Protein AF-A0A2V6KP92-F1 (afdb_monomer)

Radius of gyration: 31.45 Å; Cα contacts (8 Å, |Δi|>4): 509; chains: 1; bounding box: 64×49×97 Å

Mean predicted aligned error: 10.18 Å

Nearest PDB structures (foldseek):
  1xkw-assembly1_A  TM=5.638E-01  e=6.678E-02  Pseudomonas aeruginosa
  5nec-assembly1_A  TM=3.859E-01  e=4.629E+00  Pseudomonas aeruginosa 39016
  8the-assembly1_A  TM=3.688E-01  e=5.183E+00  Pseudomonas aeruginosa

Solvent-accessible surface area (backbone atoms only — not comparable to full-atom values): 12016 Å² total; per-residue (Å²): 134,83,86,76,86,81,80,66,94,65,86,77,72,65,82,39,61,77,56,79,67,48,75,48,78,47,78,50,79,47,78,48,79,52,71,52,70,50,62,41,35,84,81,35,81,89,31,56,62,26,35,40,38,39,37,42,36,40,38,38,39,38,39,38,38,39,38,35,66,27,32,33,47,66,34,39,53,56,22,58,70,40,84,51,83,69,45,23,43,53,72,79,28,17,89,74,54,64,51,38,72,59,16,44,62,50,20,44,41,69,44,57,29,38,35,39,38,38,38,44,34,40,39,40,39,42,34,30,56,78,50,79,47,96,34,38,57,28,30,41,37,40,34,39,38,39,40,45,42,35,38,40,37,46,45,25,71,49,27,48,68,63,34,52,51,82,62,86,58,44,64,25,36,39,42,37,36,42,39,35,41,39,39,43,34,42,39,46,43,73,35,20,87,90,44,95,52,94,92,53,65,63,48,75,49,76,51,76,47,80,42,81,75,47,72,51,81,49,80,45,74,59,84,128

Sequence (224 aa):
GAPVPLTTGIRFRGINDTGTRSEKFTYWDQLFDVGLRGEMGEFGDYFKTWNWEMGFRYSRNEGQDLSVGEVSQPGLRDALFDTDPHTAFNPFGGFFRQNTAAARQRVYVTLHNSGEYELPIYYATINGDLFSLPAGPVSFAIGGEYDAPRFTRDRDALNNTFNTIGSVDGQSFRVNRDIWGIYEEVRVPFTSPTWNFPGFYSFERRNRRYQFAGSRLIPSISAQ

Structure (mmCIF, N/CA/C/O backbone):
data_AF-A0A2V6KP92-F1
#
_entry.id   AF-A0A2V6KP92-F1
#
loop_
_atom_site.group_PDB
_atom_site.id
_atom_site.type_symbol
_atom_site.label_atom_id
_atom_site.label_alt_id
_atom_site.label_comp_id
_atom_site.label_asym_id
_atom_site.label_entity_id
_atom_site.label_seq_id
_atom_site.pdbx_PDB_ins_code
_atom_site.Cartn_x
_atom_site.Cartn_y
_atom_site.Cartn_z
_atom_site.occupancy
_atom_site.B_iso_or_equiv
_atom_site.auth_seq_id
_atom_site.auth_comp_id
_atom_site.auth_asym_id
_atom_site.auth_atom_id
_atom_site.pdbx_PDB_model_num
ATOM 1 N N . GLY A 1 1 ? 36.379 -35.565 -24.710 1.00 47.91 1 GLY A N 1
ATOM 2 C CA . GLY A 1 1 ? 36.171 -35.153 -23.310 1.00 47.91 1 GLY A CA 1
ATOM 3 C C . GLY A 1 1 ? 34.717 -34.788 -23.134 1.00 47.91 1 GLY A C 1
ATOM 4 O O . GLY A 1 1 ? 34.171 -34.160 -24.031 1.00 47.91 1 GLY A O 1
ATOM 5 N N . ALA A 1 2 ? 34.081 -35.227 -22.050 1.00 47.12 2 ALA A N 1
ATOM 6 C CA . ALA A 1 2 ? 32.710 -34.831 -21.744 1.00 47.12 2 ALA A CA 1
ATOM 7 C C . ALA A 1 2 ? 32.702 -33.373 -21.235 1.00 47.12 2 ALA A C 1
ATOM 9 O O . ALA A 1 2 ? 33.539 -33.048 -20.389 1.00 47.12 2 ALA A O 1
ATOM 10 N N . PRO A 1 3 ? 31.822 -32.488 -21.739 1.00 52.19 3 PRO A N 1
ATOM 11 C CA . PRO A 1 3 ? 31.708 -31.130 -21.224 1.00 52.19 3 PRO A CA 1
ATOM 12 C C . PRO A 1 3 ? 31.236 -31.170 -19.768 1.00 52.19 3 PRO A C 1
ATOM 14 O O . PRO A 1 3 ? 30.210 -31.774 -19.460 1.00 52.19 3 PRO A O 1
ATOM 17 N N . VAL A 1 4 ? 31.985 -30.528 -18.873 1.00 56.97 4 VAL A N 1
ATOM 18 C CA . VAL A 1 4 ? 31.565 -30.327 -17.483 1.00 56.97 4 VAL A CA 1
ATOM 19 C C . VAL A 1 4 ? 30.578 -29.154 -17.460 1.00 56.97 4 VAL A C 1
ATOM 21 O O . VAL A 1 4 ? 30.925 -28.084 -17.967 1.00 56.97 4 VAL A O 1
ATOM 24 N N . PRO A 1 5 ? 29.366 -29.301 -16.896 1.00 57.81 5 PRO A N 1
ATOM 25 C CA . PRO A 1 5 ? 28.425 -28.193 -16.783 1.00 57.81 5 PRO A CA 1
ATOM 26 C C . PRO A 1 5 ? 28.989 -27.111 -15.852 1.00 57.81 5 PRO A C 1
ATOM 28 O O . PRO A 1 5 ? 29.058 -27.294 -14.637 1.00 57.81 5 PRO A O 1
ATOM 31 N N . LEU A 1 6 ? 29.389 -25.966 -16.409 1.00 54.75 6 LEU A N 1
ATOM 32 C CA . LEU A 1 6 ? 29.694 -24.770 -15.627 1.00 54.75 6 LEU A CA 1
ATOM 33 C C . LEU A 1 6 ? 28.375 -24.071 -15.291 1.00 54.75 6 LEU A C 1
ATOM 35 O O . LEU A 1 6 ? 27.845 -23.298 -16.083 1.00 54.75 6 LEU A O 1
ATOM 39 N N . THR A 1 7 ? 27.845 -24.334 -14.099 1.00 53.78 7 THR A N 1
ATOM 40 C CA . THR A 1 7 ? 26.813 -23.467 -13.520 1.00 53.78 7 THR A CA 1
ATOM 41 C C . THR A 1 7 ? 27.537 -22.347 -12.789 1.00 53.78 7 THR A C 1
ATOM 43 O O . THR A 1 7 ? 27.828 -22.447 -11.599 1.00 53.78 7 THR A O 1
ATOM 46 N N . THR A 1 8 ? 27.913 -21.290 -13.508 1.00 51.16 8 THR A N 1
ATOM 47 C CA . THR A 1 8 ? 28.359 -20.074 -12.834 1.00 51.16 8 THR A CA 1
ATOM 48 C C . THR A 1 8 ? 27.112 -19.448 -12.216 1.00 51.16 8 THR A C 1
ATOM 50 O O . THR A 1 8 ? 26.173 -19.089 -12.916 1.00 51.16 8 THR A O 1
ATOM 53 N N . GLY A 1 9 ? 27.067 -19.284 -10.893 1.00 53.19 9 GLY A N 1
ATOM 54 C CA . GLY A 1 9 ? 26.020 -18.496 -10.217 1.00 53.19 9 GLY A CA 1
ATOM 55 C C . GLY A 1 9 ? 26.044 -17.000 -10.587 1.00 53.19 9 GLY A C 1
ATOM 56 O O . GLY A 1 9 ? 25.481 -16.170 -9.879 1.00 53.19 9 GLY A O 1
ATOM 57 N N . ILE A 1 10 ? 26.734 -16.646 -11.673 1.00 51.25 10 ILE A N 1
ATOM 58 C CA . ILE A 1 10 ? 26.896 -15.304 -12.198 1.00 51.25 10 ILE A CA 1
ATOM 59 C C . ILE A 1 10 ? 25.687 -15.044 -13.088 1.00 51.25 10 ILE A C 1
ATOM 61 O O . ILE A 1 10 ? 25.573 -15.579 -14.189 1.00 51.25 10 ILE A O 1
ATOM 65 N N . ARG A 1 11 ? 24.780 -14.188 -12.616 1.00 52.38 11 ARG A N 1
ATOM 66 C CA . ARG A 1 11 ? 23.730 -13.625 -13.465 1.00 52.38 11 ARG A CA 1
ATOM 67 C C . ARG A 1 11 ? 24.399 -12.723 -14.502 1.00 52.38 11 ARG A C 1
ATOM 69 O O . ARG A 1 11 ? 24.702 -11.565 -14.225 1.00 52.38 11 ARG A O 1
ATOM 76 N N . PHE A 1 12 ? 24.689 -13.273 -15.676 1.00 57.06 12 PHE A N 1
ATOM 77 C CA . PHE A 1 12 ? 25.245 -12.508 -16.781 1.00 57.06 12 PHE A CA 1
ATOM 78 C C . PHE A 1 12 ? 24.141 -11.674 -17.431 1.00 57.06 12 PHE A C 1
ATOM 80 O O . PHE A 1 12 ? 23.126 -12.201 -17.886 1.00 57.06 12 PHE A O 1
ATOM 87 N N . ARG A 1 13 ? 24.345 -10.359 -17.487 1.00 70.31 13 ARG A N 1
ATOM 88 C CA . ARG A 1 13 ? 23.487 -9.451 -18.245 1.00 70.31 13 ARG A CA 1
ATOM 89 C C . ARG A 1 13 ? 24.117 -9.229 -19.614 1.00 70.31 13 ARG A C 1
ATOM 91 O O . ARG A 1 13 ? 25.046 -8.438 -19.734 1.00 70.31 13 ARG A O 1
ATOM 98 N N . GLY A 1 14 ? 23.590 -9.910 -20.630 1.00 66.81 14 GLY A N 1
ATOM 99 C CA . GLY A 1 14 ? 24.105 -9.812 -22.000 1.00 66.81 14 GLY A CA 1
ATOM 100 C C . GLY A 1 14 ? 23.881 -8.453 -22.667 1.00 66.81 14 GLY A C 1
ATOM 101 O O . GLY A 1 14 ? 24.697 -8.041 -23.478 1.00 66.81 14 GLY A O 1
ATOM 102 N N . ILE A 1 15 ? 22.820 -7.730 -22.291 1.00 76.31 15 ILE A N 1
ATOM 103 C CA . ILE A 1 15 ? 22.432 -6.452 -22.910 1.00 76.31 15 ILE A CA 1
ATOM 104 C C . ILE A 1 15 ? 22.655 -5.317 -21.902 1.00 76.31 15 ILE A C 1
ATOM 106 O O . ILE A 1 15 ? 21.840 -5.114 -20.995 1.00 76.31 15 ILE A O 1
ATOM 110 N N . ASN A 1 16 ? 23.772 -4.587 -22.011 1.00 78.19 16 ASN A N 1
ATOM 111 C CA . ASN A 1 16 ? 24.232 -3.656 -20.969 1.00 78.19 16 ASN A CA 1
ATOM 112 C C . ASN A 1 16 ? 24.777 -2.288 -21.426 1.00 78.19 16 ASN A C 1
ATOM 114 O O . ASN A 1 16 ? 25.415 -1.596 -20.629 1.00 78.19 16 ASN A O 1
ATOM 118 N N . ASP A 1 17 ? 24.466 -1.852 -22.645 1.00 82.75 17 ASP A N 1
ATOM 119 C CA . ASP A 1 17 ? 24.935 -0.586 -23.222 1.00 82.75 17 ASP A CA 1
ATOM 120 C C . ASP A 1 17 ? 24.590 0.665 -22.398 1.00 82.75 17 ASP A C 1
ATOM 122 O O . ASP A 1 17 ? 25.307 1.663 -22.453 1.00 82.75 17 ASP A O 1
ATOM 126 N N . THR A 1 18 ? 23.499 0.625 -21.630 1.00 79.06 18 THR A N 1
ATOM 127 C CA . THR A 1 18 ? 23.005 1.743 -20.807 1.00 79.06 18 THR A CA 1
ATOM 128 C C . THR A 1 18 ? 23.595 1.798 -19.394 1.00 79.06 18 THR A C 1
ATOM 130 O O . THR A 1 18 ? 23.212 2.659 -18.608 1.00 79.06 18 THR A O 1
ATOM 133 N N . GLY A 1 19 ? 24.549 0.926 -19.050 1.00 80.19 19 GLY A N 1
ATOM 134 C CA . GLY A 1 19 ? 25.083 0.849 -17.683 1.00 80.19 19 GLY A CA 1
ATOM 135 C C . GLY A 1 19 ? 24.116 0.144 -16.730 1.00 80.19 19 GLY A C 1
ATOM 136 O O . GLY A 1 19 ? 23.264 -0.614 -17.176 1.00 80.19 19 GLY A O 1
ATOM 137 N N . THR A 1 20 ? 24.258 0.299 -15.414 1.00 82.69 20 THR A N 1
ATOM 138 C CA . THR A 1 20 ? 23.405 -0.386 -14.420 1.00 82.69 20 THR A CA 1
ATOM 139 C C . THR A 1 20 ? 21.933 -0.003 -14.568 1.00 82.69 20 THR A C 1
ATOM 141 O O . THR A 1 20 ? 21.627 1.160 -14.803 1.00 82.69 20 THR A O 1
ATOM 144 N N . ARG A 1 21 ? 21.025 -0.972 -14.396 1.00 86.38 21 ARG A N 1
ATOM 145 C CA . ARG A 1 21 ? 19.602 -0.663 -14.220 1.00 86.38 21 ARG A CA 1
ATOM 146 C C . ARG A 1 21 ? 19.394 0.009 -12.877 1.00 86.38 21 ARG A C 1
ATOM 148 O O . ARG A 1 21 ? 20.115 -0.292 -11.923 1.00 86.38 21 ARG A O 1
ATOM 155 N N . SER A 1 22 ? 18.418 0.894 -12.821 1.00 89.12 22 SER A N 1
ATOM 156 C CA . SER A 1 22 ? 18.041 1.587 -11.598 1.00 89.12 22 SER A CA 1
ATOM 157 C C . SER A 1 22 ? 16.536 1.734 -11.547 1.00 89.12 22 SER A C 1
ATOM 159 O O . SER A 1 22 ? 15.923 2.083 -12.554 1.00 89.12 22 SER A O 1
ATOM 161 N N . GLU A 1 23 ? 15.971 1.546 -10.366 1.00 91.19 23 GLU A N 1
ATOM 162 C CA . GLU A 1 23 ? 14.579 1.870 -10.088 1.00 91.19 23 GLU A CA 1
ATOM 163 C C . GLU A 1 23 ? 14.538 3.163 -9.279 1.00 91.19 23 GLU A C 1
ATOM 165 O O . GLU A 1 23 ? 15.319 3.351 -8.338 1.00 91.19 23 GLU A O 1
ATOM 170 N N . LYS A 1 24 ? 13.652 4.080 -9.666 1.00 93.44 24 LYS A N 1
ATOM 171 C CA . LYS A 1 24 ? 13.380 5.293 -8.899 1.00 93.44 24 LYS A CA 1
ATOM 172 C C . LYS A 1 24 ? 11.964 5.221 -8.358 1.00 93.44 24 LYS A C 1
ATOM 174 O O . LYS A 1 24 ? 11.008 5.347 -9.117 1.00 93.44 24 LYS A O 1
ATOM 179 N N . PHE A 1 25 ? 11.868 5.127 -7.038 1.00 93.62 25 PHE A N 1
ATOM 180 C CA . PHE A 1 25 ? 10.607 5.204 -6.317 1.00 93.62 25 PHE A CA 1
ATOM 181 C C . PHE A 1 25 ? 10.357 6.631 -5.830 1.00 93.62 25 PHE A C 1
ATOM 183 O O . PHE A 1 25 ? 11.235 7.252 -5.230 1.00 93.62 25 PHE A O 1
ATOM 190 N N . THR A 1 26 ? 9.163 7.152 -6.093 1.00 96.31 26 THR A N 1
ATOM 191 C CA . THR A 1 26 ? 8.669 8.415 -5.528 1.00 96.31 26 THR A CA 1
ATOM 192 C C . THR A 1 26 ? 7.363 8.128 -4.812 1.00 96.31 26 THR A C 1
ATOM 194 O O . THR A 1 26 ? 6.492 7.496 -5.401 1.00 96.31 26 THR A O 1
ATOM 197 N N . TYR A 1 27 ? 7.246 8.573 -3.562 1.00 95.12 27 TYR A N 1
ATOM 198 C CA . TYR A 1 27 ? 6.061 8.355 -2.741 1.00 95.12 27 TYR A CA 1
ATOM 199 C C . TYR A 1 27 ? 5.441 9.678 -2.306 1.00 95.12 27 TYR A C 1
ATOM 201 O O . TYR A 1 27 ? 6.160 10.636 -2.006 1.00 95.12 27 TYR A O 1
ATOM 209 N N . TRP A 1 28 ? 4.113 9.701 -2.245 1.00 97.56 28 TRP A N 1
ATOM 210 C CA . TRP A 1 28 ? 3.329 10.775 -1.650 1.00 97.56 28 TRP A CA 1
ATOM 211 C C . TRP A 1 28 ? 2.415 10.189 -0.586 1.00 97.56 28 TRP A C 1
ATOM 213 O O . TRP A 1 28 ? 1.596 9.316 -0.870 1.00 97.56 28 TRP A O 1
ATOM 223 N N . ASP A 1 29 ? 2.558 10.696 0.634 1.00 96.31 29 ASP A N 1
ATOM 224 C CA . ASP A 1 29 ? 1.833 10.213 1.800 1.00 96.31 29 ASP A CA 1
ATOM 225 C C . ASP A 1 29 ? 0.867 11.275 2.312 1.00 96.31 29 ASP A C 1
ATOM 227 O O . ASP A 1 29 ? 1.220 12.446 2.482 1.00 96.31 29 ASP A O 1
ATOM 231 N N . GLN A 1 30 ? -0.361 10.850 2.588 1.00 95.94 30 GLN A N 1
ATOM 232 C CA . GLN A 1 30 ? -1.398 11.661 3.204 1.00 95.94 30 GLN A CA 1
ATOM 233 C C . GLN A 1 30 ? -1.962 10.912 4.407 1.00 95.94 30 GLN A C 1
ATOM 235 O O . GLN A 1 30 ? -2.257 9.717 4.343 1.00 95.94 30 GLN A O 1
ATOM 240 N N . LEU A 1 31 ? -2.125 11.634 5.512 1.00 96.00 31 LEU A N 1
ATOM 241 C CA . LEU A 1 31 ? -2.745 11.126 6.724 1.00 96.00 31 LEU A CA 1
ATOM 242 C C . LEU A 1 31 ? -3.731 12.165 7.246 1.00 96.00 31 LEU A C 1
ATOM 244 O O . LEU A 1 31 ? -3.383 13.330 7.430 1.00 96.00 31 LEU A O 1
ATOM 248 N N . PHE A 1 32 ? -4.948 11.714 7.507 1.00 96.00 32 PHE A N 1
ATOM 249 C CA . PHE A 1 32 ? -6.000 12.477 8.151 1.00 96.00 32 PHE A CA 1
ATOM 250 C C . PHE A 1 32 ? -6.549 11.667 9.323 1.00 96.00 32 PHE A C 1
ATOM 252 O O . PHE A 1 32 ? -6.792 10.468 9.194 1.00 96.00 32 PHE A O 1
ATOM 259 N N . ASP A 1 33 ? -6.726 12.319 10.466 1.00 96.56 33 ASP A N 1
ATOM 260 C CA . ASP A 1 33 ? -7.229 11.693 11.683 1.00 96.56 33 ASP A CA 1
ATOM 261 C C . ASP A 1 33 ? -8.139 12.678 12.413 1.00 96.56 33 ASP A C 1
ATOM 263 O O . ASP A 1 33 ? -7.762 13.829 12.658 1.00 96.56 33 ASP A O 1
ATOM 267 N N . VAL A 1 34 ? -9.353 12.233 12.714 1.00 97.94 34 VAL A N 1
ATOM 268 C CA . VAL A 1 34 ? -10.337 13.001 13.463 1.00 97.94 34 VAL A CA 1
ATOM 269 C C . VAL A 1 34 ? -11.111 12.068 14.379 1.00 97.94 34 VAL A C 1
ATOM 271 O O . VAL A 1 34 ? -11.513 10.972 13.993 1.00 97.94 34 VAL A O 1
ATOM 274 N N . GLY A 1 35 ? -11.373 12.530 15.594 1.00 97.38 35 GLY A N 1
ATOM 275 C CA . GLY A 1 35 ? -12.126 11.766 16.572 1.00 97.38 35 GLY A CA 1
ATOM 276 C C . GLY A 1 35 ? -12.888 12.655 17.532 1.00 97.38 35 GLY A C 1
ATOM 277 O O . GLY A 1 35 ? -12.585 13.837 17.706 1.00 97.38 35 GLY A O 1
ATOM 278 N N . LEU A 1 3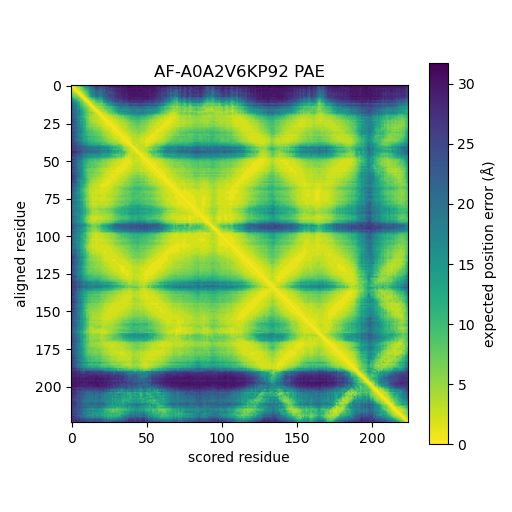6 ? -13.895 12.052 18.147 1.00 97.50 36 LEU A N 1
ATOM 279 C CA . LEU A 1 36 ? -14.675 12.623 19.227 1.00 97.50 36 LEU A CA 1
ATOM 280 C C . LEU A 1 36 ? -14.568 11.699 20.430 1.00 97.50 36 LEU A C 1
ATOM 282 O O . LEU A 1 36 ? -14.535 10.476 20.296 1.00 97.50 36 LEU A O 1
ATOM 286 N N . ARG A 1 37 ? -14.549 12.301 21.611 1.00 95.44 37 ARG A N 1
ATOM 287 C CA . ARG A 1 37 ? -14.623 11.580 22.874 1.00 95.44 37 ARG A CA 1
ATOM 288 C C . ARG A 1 37 ? -15.491 12.349 23.848 1.00 95.44 37 ARG A C 1
ATOM 290 O O . ARG A 1 37 ? -15.563 13.576 23.765 1.00 95.44 37 ARG A O 1
ATOM 297 N N . GLY A 1 38 ? -16.081 11.639 24.793 1.00 94.06 38 GLY A N 1
ATOM 298 C CA . GLY A 1 38 ? -16.884 12.258 25.830 1.00 94.06 38 GLY A CA 1
ATOM 299 C C . GLY A 1 38 ? -17.174 11.324 26.988 1.00 94.06 38 GLY A C 1
ATOM 300 O O . GLY A 1 38 ? -16.910 10.121 26.940 1.00 94.06 38 GLY A O 1
ATOM 301 N N . GLU A 1 39 ? -17.749 11.914 28.025 1.00 94.88 39 GLU A N 1
ATOM 302 C CA . GLU A 1 39 ? -18.273 11.206 29.183 1.00 94.88 39 GLU A CA 1
ATOM 303 C C . GLU A 1 39 ? -19.781 11.028 28.993 1.00 94.88 39 GLU A C 1
ATOM 305 O O . GLU A 1 39 ? -20.488 11.947 28.583 1.00 94.88 39 GLU A O 1
ATOM 310 N N . MET A 1 40 ? -20.305 9.844 29.292 1.00 91.31 40 MET A N 1
ATOM 311 C CA . MET A 1 40 ? -21.740 9.574 29.196 1.00 91.31 40 MET A CA 1
ATOM 312 C C . MET A 1 40 ? -22.530 10.112 30.395 1.00 91.31 40 MET A C 1
ATOM 314 O O . MET A 1 40 ? -23.756 10.001 30.409 1.00 91.31 40 MET A O 1
ATOM 318 N N . GLY A 1 41 ? -21.862 10.725 31.380 1.00 85.69 41 GLY A N 1
ATOM 319 C CA . GLY A 1 41 ? -22.513 11.364 32.526 1.00 85.69 41 GLY A CA 1
ATOM 320 C C . GLY A 1 41 ? -23.534 12.436 32.127 1.00 85.69 41 GLY A C 1
ATOM 321 O O . GLY A 1 41 ? -24.498 12.656 32.855 1.00 85.69 41 GLY A O 1
ATOM 322 N N . GLU A 1 42 ? -23.385 13.031 30.940 1.00 79.06 42 GLU A N 1
ATOM 323 C CA . GLU A 1 42 ? -24.346 13.970 30.344 1.00 79.06 42 GLU A CA 1
ATOM 324 C C . GLU A 1 42 ? -25.712 13.327 30.034 1.00 79.06 42 GLU A C 1
ATOM 326 O O . GLU A 1 42 ? -26.732 14.015 30.007 1.00 79.06 42 GLU A O 1
ATOM 331 N N . PHE A 1 43 ? -25.756 12.004 29.838 1.00 83.25 43 PHE A N 1
ATOM 332 C CA . PHE A 1 43 ? -26.975 11.245 29.530 1.00 83.25 43 PHE A CA 1
ATOM 333 C C . PHE A 1 43 ? -27.642 10.636 30.772 1.00 83.25 43 PHE A C 1
ATOM 335 O O . PHE A 1 43 ? -28.727 10.059 30.670 1.00 83.25 43 PHE A O 1
ATOM 342 N N . GLY A 1 44 ? -27.022 10.763 31.950 1.00 84.31 44 GLY A N 1
ATOM 343 C CA . GLY A 1 44 ? -27.611 10.358 33.221 1.00 84.31 44 GLY A CA 1
ATOM 344 C C . GLY A 1 44 ? -26.589 9.929 34.269 1.00 84.31 44 GLY A C 1
ATOM 345 O O . GLY A 1 44 ? -25.508 9.426 33.967 1.00 84.31 44 GLY A O 1
ATOM 346 N N . ASP A 1 45 ? -26.989 10.052 35.535 1.00 84.12 45 ASP A N 1
ATOM 347 C CA . ASP A 1 45 ? -26.140 9.767 36.696 1.00 84.12 45 ASP A CA 1
ATOM 348 C C . ASP A 1 45 ? -25.582 8.335 36.732 1.00 84.12 45 ASP A C 1
ATOM 350 O O . ASP A 1 45 ? -24.492 8.112 37.258 1.00 84.12 45 ASP A O 1
ATOM 354 N N . TYR A 1 46 ? -26.301 7.377 36.140 1.00 79.88 46 TYR A N 1
ATOM 355 C CA . TYR A 1 46 ? -25.879 5.977 36.036 1.00 79.88 46 TYR A CA 1
ATOM 356 C C . TYR A 1 46 ? -24.642 5.770 35.151 1.00 79.88 46 TYR A C 1
ATOM 358 O O . TYR A 1 46 ? -23.930 4.789 35.339 1.00 79.88 46 TYR A O 1
ATOM 366 N N . PHE A 1 47 ? -24.364 6.685 34.219 1.00 86.94 47 PHE A N 1
ATOM 367 C CA . PHE A 1 47 ? -23.273 6.567 33.249 1.00 86.94 47 PHE A CA 1
ATOM 368 C C . PHE A 1 47 ? -22.110 7.526 33.538 1.00 86.94 47 PHE A C 1
ATOM 370 O O . PHE A 1 47 ? -21.256 7.740 32.682 1.00 86.94 47 PHE A O 1
ATOM 377 N N . LYS A 1 48 ? -22.042 8.098 34.749 1.00 88.12 48 LYS A N 1
ATOM 378 C CA . LYS A 1 48 ? -21.007 9.073 35.147 1.00 88.12 48 LYS A CA 1
ATOM 379 C C . LYS A 1 48 ? -19.571 8.584 34.974 1.00 88.12 48 LYS A C 1
ATOM 381 O O . LYS A 1 48 ? -18.679 9.396 34.791 1.00 88.12 48 LYS A O 1
ATOM 386 N N . THR A 1 49 ? -19.344 7.278 35.059 1.00 91.44 49 THR A N 1
ATOM 387 C CA . THR A 1 49 ? -18.013 6.672 34.904 1.00 91.44 49 THR A CA 1
ATOM 388 C C . THR A 1 49 ? -17.754 6.167 33.488 1.00 91.44 49 THR A C 1
ATOM 390 O O . THR A 1 49 ? -16.666 5.664 33.211 1.00 91.44 49 THR A O 1
ATOM 393 N N . TRP A 1 50 ? -18.750 6.241 32.601 1.00 95.25 50 TRP A N 1
ATOM 394 C CA . TRP A 1 50 ? -18.653 5.702 31.254 1.00 95.25 50 TRP A CA 1
ATOM 395 C C . TRP A 1 50 ? -18.100 6.758 30.311 1.00 95.25 50 TRP A C 1
ATOM 397 O O . TRP A 1 50 ? -18.585 7.884 30.250 1.00 95.25 50 TRP A O 1
ATOM 407 N N . ASN A 1 51 ? -17.105 6.359 29.539 1.00 96.62 51 ASN A N 1
ATOM 408 C CA . ASN A 1 51 ? -16.455 7.147 28.515 1.00 96.62 51 ASN A CA 1
ATOM 409 C C . ASN A 1 51 ? -16.716 6.498 27.165 1.00 96.62 51 ASN A C 1
ATOM 411 O O . ASN A 1 51 ? -16.759 5.269 27.047 1.00 96.62 51 ASN A O 1
ATOM 415 N N . TRP A 1 52 ? -16.835 7.326 26.139 1.00 95.88 52 TRP A N 1
ATOM 416 C CA . TRP A 1 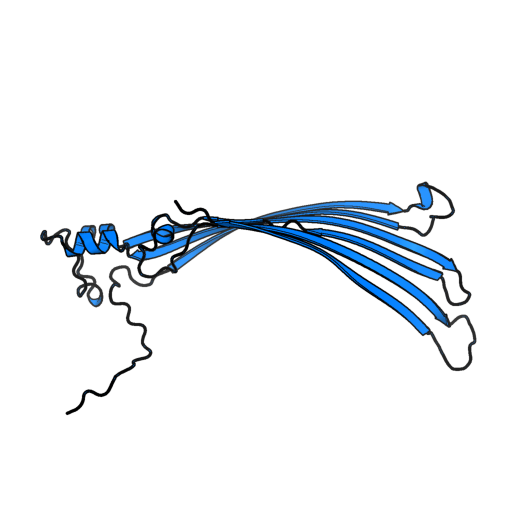52 ? -16.868 6.875 24.760 1.00 95.88 52 TRP A CA 1
ATOM 417 C C . TRP A 1 52 ? -15.832 7.625 23.938 1.00 95.88 52 TRP A C 1
ATOM 419 O O . TRP A 1 52 ? -15.530 8.793 24.186 1.00 95.88 52 TRP A O 1
ATOM 429 N N . GLU A 1 53 ? -15.305 6.939 22.938 1.00 97.31 53 GLU A N 1
ATOM 430 C CA . GLU A 1 53 ? -14.468 7.526 21.907 1.00 97.31 53 GLU A CA 1
ATOM 431 C C . GLU A 1 53 ? -14.845 6.892 20.574 1.00 97.31 53 GLU A C 1
ATOM 433 O O . GLU A 1 53 ? -15.060 5.684 20.484 1.00 97.31 53 GLU A O 1
ATOM 438 N N . MET A 1 54 ? -14.936 7.709 19.536 1.00 96.81 54 MET A N 1
ATOM 439 C CA . MET A 1 54 ? -15.053 7.242 18.164 1.00 96.81 54 MET A CA 1
ATOM 440 C C . MET A 1 54 ? -14.140 8.072 17.281 1.00 96.81 54 MET A C 1
ATOM 442 O O . MET A 1 54 ? -13.954 9.269 17.512 1.00 96.81 54 MET A O 1
ATOM 446 N N . GLY A 1 55 ? -13.613 7.458 16.237 1.00 97.75 55 GLY A N 1
ATOM 447 C CA . GLY A 1 55 ? -12.716 8.148 15.335 1.00 97.75 55 GLY A CA 1
ATOM 448 C C . GLY A 1 55 ? -12.739 7.585 13.935 1.00 97.75 55 GLY A C 1
ATOM 449 O O . GLY A 1 55 ? -13.224 6.482 13.668 1.00 97.75 55 GLY A O 1
ATOM 450 N N . PHE A 1 56 ? -12.209 8.404 13.044 1.00 97.62 56 PHE A N 1
ATOM 451 C CA . PHE A 1 56 ? -11.973 8.086 11.658 1.00 97.62 56 PHE A CA 1
ATOM 452 C C . PHE A 1 56 ? -10.542 8.471 11.307 1.00 97.62 56 PHE A C 1
ATOM 454 O O . PHE A 1 56 ? -10.129 9.620 11.477 1.00 97.62 56 PHE A O 1
ATOM 461 N N . ARG A 1 57 ? -9.807 7.506 10.764 1.00 97.69 57 ARG A N 1
ATOM 462 C CA . ARG A 1 57 ? -8.475 7.716 10.213 1.00 97.69 57 ARG A CA 1
ATOM 463 C C . ARG A 1 57 ? -8.482 7.351 8.741 1.00 97.69 57 ARG A C 1
ATOM 465 O O . ARG A 1 57 ? -8.977 6.299 8.358 1.00 97.69 57 ARG A O 1
ATOM 472 N N . TYR A 1 58 ? -7.882 8.203 7.929 1.00 97.38 58 TYR A N 1
ATOM 473 C CA . TYR A 1 58 ? -7.643 7.955 6.520 1.00 97.38 58 TYR A CA 1
ATOM 474 C C . TYR A 1 58 ? -6.156 8.096 6.232 1.00 97.38 58 TYR A C 1
ATOM 476 O O . TYR A 1 58 ? -5.563 9.141 6.493 1.00 97.38 58 TYR A O 1
ATOM 484 N N . SER A 1 59 ? -5.554 7.043 5.694 1.00 97.38 59 SER A N 1
ATOM 485 C CA . SER A 1 59 ? -4.188 7.075 5.181 1.00 97.38 59 SER A CA 1
ATOM 486 C C . SER A 1 59 ? -4.196 6.752 3.696 1.00 97.38 59 SER A C 1
ATOM 488 O O . SER A 1 59 ? -4.888 5.827 3.273 1.00 97.38 59 SER A O 1
ATOM 490 N N . ARG A 1 60 ? -3.424 7.503 2.913 1.00 97.25 60 ARG A N 1
ATOM 491 C CA . ARG A 1 60 ? -3.184 7.232 1.498 1.00 97.25 60 ARG A CA 1
ATOM 492 C C . ARG A 1 60 ? -1.696 7.321 1.200 1.00 97.25 60 ARG A C 1
ATOM 494 O O . ARG A 1 60 ? -1.050 8.287 1.594 1.00 97.25 60 ARG A O 1
ATOM 501 N N . ASN A 1 61 ? -1.183 6.316 0.506 1.00 97.44 61 ASN A N 1
ATOM 502 C CA . ASN A 1 61 ? 0.163 6.277 -0.041 1.00 97.44 61 ASN A CA 1
ATOM 503 C C . ASN A 1 61 ? 0.054 6.073 -1.551 1.00 97.44 61 ASN A C 1
ATOM 505 O O . ASN A 1 61 ? -0.520 5.088 -2.011 1.00 97.44 61 ASN A O 1
ATOM 509 N N . GLU A 1 62 ? 0.606 7.003 -2.314 1.00 97.00 62 GLU A N 1
ATOM 510 C CA . GLU A 1 62 ? 0.770 6.874 -3.758 1.00 97.00 62 GLU A CA 1
ATOM 511 C C . GLU A 1 62 ? 2.243 6.665 -4.069 1.00 97.00 62 GLU A C 1
ATOM 513 O O . GLU A 1 62 ? 3.104 7.345 -3.514 1.00 97.00 62 GLU A O 1
ATOM 518 N N . GLY A 1 63 ? 2.538 5.734 -4.967 1.00 96.50 63 GLY A N 1
ATOM 519 C CA . GLY A 1 63 ? 3.885 5.402 -5.396 1.00 96.50 63 GLY A CA 1
ATOM 520 C C . GLY A 1 63 ? 4.008 5.442 -6.911 1.00 96.50 63 GLY A C 1
ATOM 521 O O . GLY A 1 63 ? 3.170 4.897 -7.628 1.00 96.50 63 GLY A O 1
ATOM 522 N N . GLN A 1 64 ? 5.090 6.036 -7.400 1.00 96.38 64 GLN A N 1
ATOM 523 C CA . GLN A 1 64 ? 5.559 5.882 -8.775 1.00 96.38 64 GLN A CA 1
ATOM 524 C C . GLN A 1 64 ? 6.902 5.161 -8.781 1.00 96.38 64 GLN A C 1
ATOM 526 O O . GLN A 1 64 ? 7.791 5.494 -7.998 1.00 96.38 64 GLN A O 1
ATOM 531 N N . ASP A 1 65 ? 7.039 4.200 -9.688 1.00 94.44 65 ASP A N 1
ATOM 532 C CA . ASP A 1 65 ? 8.239 3.403 -9.916 1.00 94.44 65 ASP A CA 1
ATOM 533 C C . ASP A 1 65 ? 8.665 3.546 -11.379 1.00 94.44 65 ASP A C 1
ATOM 535 O O . ASP A 1 65 ? 7.953 3.136 -12.302 1.00 94.44 65 ASP A O 1
ATOM 539 N N . LEU A 1 66 ? 9.833 4.160 -11.568 1.00 94.69 66 LEU A N 1
ATOM 540 C CA . LEU A 1 66 ? 10.486 4.287 -12.862 1.00 94.69 66 LEU A CA 1
ATOM 541 C C . LEU A 1 66 ? 11.638 3.289 -12.954 1.00 94.69 66 LEU A C 1
ATOM 543 O O . LEU A 1 66 ? 12.696 3.509 -12.355 1.00 94.69 66 LEU A O 1
ATOM 547 N N . SER A 1 67 ? 11.465 2.237 -13.753 1.00 93.31 67 SER A N 1
ATOM 548 C CA . SER A 1 67 ? 12.517 1.248 -14.017 1.00 93.31 67 SER A CA 1
ATOM 549 C C . SER A 1 67 ? 13.311 1.668 -15.255 1.00 93.31 67 SER A C 1
ATOM 551 O O . SER A 1 67 ? 12.800 1.642 -16.376 1.00 93.31 67 SER A O 1
ATOM 553 N N . VAL A 1 68 ? 14.558 2.098 -15.060 1.00 92.25 68 VAL A N 1
ATOM 554 C CA . VAL A 1 68 ? 15.420 2.661 -16.109 1.00 92.25 68 VAL A CA 1
ATOM 555 C C . VAL A 1 68 ? 16.426 1.624 -16.601 1.00 92.25 68 VAL A C 1
ATOM 557 O O . VAL A 1 68 ? 17.105 0.963 -15.811 1.00 92.25 68 VAL A O 1
ATOM 560 N N . GLY A 1 69 ? 16.591 1.547 -17.924 1.00 89.44 69 GLY A N 1
ATOM 561 C CA . GLY A 1 69 ? 17.534 0.622 -18.564 1.00 89.44 69 GLY A CA 1
ATOM 562 C C . GLY A 1 69 ? 16.947 -0.772 -18.789 1.00 89.44 69 GLY A C 1
ATOM 563 O O . GLY A 1 69 ? 17.693 -1.745 -18.969 1.00 89.44 69 GLY A O 1
ATOM 564 N N . GLU A 1 70 ? 15.619 -0.865 -18.785 1.00 92.06 70 GLU A N 1
ATOM 565 C CA . GLU A 1 70 ? 14.896 -2.062 -19.186 1.00 92.06 70 GLU A CA 1
ATOM 566 C C . GLU A 1 70 ? 14.888 -2.214 -20.697 1.00 92.06 70 GLU A C 1
ATOM 568 O O . GLU A 1 70 ? 15.145 -1.265 -21.436 1.00 92.06 70 GLU A O 1
ATOM 573 N N . VAL A 1 71 ? 14.665 -3.439 -21.161 1.00 92.75 71 VAL A N 1
ATOM 574 C CA . VAL A 1 71 ? 14.713 -3.767 -22.584 1.00 92.75 71 VAL A CA 1
ATOM 575 C C . VAL A 1 71 ? 13.324 -4.154 -23.057 1.00 92.75 71 VAL A C 1
ATOM 577 O O . VAL A 1 71 ? 12.694 -5.041 -22.482 1.00 92.75 71 VAL A O 1
ATOM 580 N N . SER A 1 72 ? 12.875 -3.510 -24.128 1.00 94.56 72 SER A N 1
ATOM 581 C CA . SER A 1 72 ? 11.672 -3.893 -24.855 1.00 94.56 72 SER A CA 1
ATOM 582 C C . SER A 1 72 ? 11.953 -5.122 -25.709 1.00 94.56 72 SER A C 1
ATOM 584 O O . SER A 1 72 ? 12.811 -5.069 -26.586 1.00 94.56 72 SER A O 1
ATOM 586 N N . GLN A 1 73 ? 11.240 -6.227 -25.482 1.00 94.00 73 GLN A N 1
ATOM 587 C CA . GLN A 1 73 ? 11.322 -7.413 -26.340 1.00 94.00 73 GLN A CA 1
ATOM 588 C C . GLN A 1 73 ? 10.984 -7.102 -27.807 1.00 94.00 73 GLN A C 1
ATOM 590 O O . GLN A 1 73 ? 11.795 -7.455 -28.667 1.00 94.00 73 GLN A O 1
ATOM 595 N N . PRO A 1 74 ? 9.857 -6.431 -28.137 1.00 95.31 74 PRO A N 1
ATOM 596 C CA . PRO A 1 74 ? 9.564 -6.085 -29.525 1.00 95.31 74 PRO A CA 1
ATOM 597 C C . PRO A 1 74 ? 10.583 -5.091 -30.092 1.00 95.31 74 PRO A C 1
ATOM 599 O O . PRO A 1 74 ? 11.068 -5.300 -31.198 1.00 95.31 74 PRO A O 1
ATOM 602 N N . GLY A 1 75 ? 10.992 -4.081 -29.317 1.00 94.75 75 GLY A N 1
ATOM 603 C CA . GLY A 1 75 ? 11.996 -3.107 -29.756 1.00 94.75 75 GLY A CA 1
ATOM 604 C C . GLY A 1 75 ? 13.364 -3.738 -30.037 1.00 94.75 75 GLY A C 1
ATOM 605 O O . GLY A 1 75 ? 13.992 -3.447 -31.054 1.00 94.75 75 GLY A O 1
ATOM 606 N N . LEU A 1 76 ? 13.797 -4.666 -29.177 1.00 94.00 76 LEU A N 1
ATOM 607 C CA . LEU A 1 76 ? 14.995 -5.479 -29.385 1.00 94.00 76 LEU A CA 1
ATOM 608 C C . LEU A 1 76 ? 14.868 -6.338 -30.638 1.00 94.00 76 LEU A C 1
ATOM 610 O O . LEU A 1 76 ? 15.776 -6.342 -31.463 1.00 94.00 76 LEU A O 1
ATOM 614 N N . ARG A 1 77 ? 13.754 -7.058 -30.786 1.00 94.12 77 ARG A N 1
ATOM 615 C CA . ARG A 1 77 ? 13.512 -7.925 -31.939 1.00 94.12 77 ARG A CA 1
ATOM 616 C C . ARG A 1 77 ? 13.600 -7.138 -33.246 1.00 94.12 77 ARG A C 1
ATOM 618 O O . ARG A 1 77 ? 14.321 -7.547 -34.149 1.00 94.12 77 ARG A O 1
ATOM 625 N N . ASP A 1 78 ? 12.926 -5.997 -33.320 1.00 95.44 78 ASP A N 1
ATOM 626 C CA . ASP A 1 78 ? 12.902 -5.167 -34.523 1.00 95.44 78 ASP A CA 1
ATOM 627 C C . ASP A 1 78 ? 14.278 -4.559 -34.826 1.00 95.44 78 ASP A C 1
ATOM 629 O O . ASP A 1 78 ? 14.631 -4.388 -35.991 1.00 95.44 78 ASP A O 1
ATOM 633 N N . ALA A 1 79 ? 15.071 -4.233 -33.801 1.00 93.69 79 ALA A N 1
ATOM 634 C CA . ALA A 1 79 ? 16.420 -3.701 -33.984 1.00 93.69 79 ALA A CA 1
ATOM 635 C C . ALA A 1 79 ? 17.458 -4.786 -34.327 1.00 93.69 79 ALA A C 1
ATOM 637 O O . ALA A 1 79 ? 18.458 -4.483 -34.972 1.00 93.69 79 ALA A O 1
ATOM 638 N N . LEU A 1 80 ? 17.223 -6.044 -33.937 1.00 92.62 80 LEU A N 1
ATOM 639 C CA . LEU A 1 80 ? 18.035 -7.195 -34.350 1.00 92.62 80 LEU A CA 1
ATOM 640 C C . LEU A 1 80 ? 17.782 -7.598 -35.810 1.00 92.62 80 LEU A C 1
ATOM 642 O O . LEU A 1 80 ? 18.682 -8.129 -36.454 1.00 92.62 80 LEU A O 1
ATOM 646 N N . PHE A 1 81 ? 16.567 -7.372 -36.319 1.00 94.62 81 PHE A N 1
ATOM 647 C CA . PHE A 1 81 ? 16.219 -7.626 -37.722 1.00 94.62 81 PHE A CA 1
ATOM 648 C C . PHE A 1 81 ? 16.584 -6.479 -38.669 1.00 94.62 81 PHE A C 1
ATOM 650 O O . PHE A 1 81 ? 16.456 -6.631 -39.883 1.00 94.62 81 PHE A O 1
ATOM 657 N N . ASP A 1 82 ? 17.032 -5.344 -38.137 1.00 94.31 82 ASP A N 1
ATOM 658 C CA . ASP A 1 82 ? 17.435 -4.199 -38.939 1.00 94.31 82 ASP A CA 1
ATOM 659 C C . ASP A 1 82 ? 18.803 -4.434 -39.592 1.00 94.31 82 ASP A C 1
ATOM 661 O O . ASP A 1 82 ? 19.748 -4.902 -38.955 1.00 94.31 82 ASP A O 1
ATOM 665 N N . THR A 1 83 ? 18.912 -4.107 -40.875 1.00 93.75 83 THR A N 1
ATOM 666 C CA . THR A 1 83 ? 20.150 -4.242 -41.652 1.00 93.75 83 THR A CA 1
ATOM 667 C C . THR A 1 83 ? 20.922 -2.931 -41.777 1.00 93.75 83 THR A C 1
ATOM 669 O O . THR A 1 83 ? 22.055 -2.949 -42.259 1.00 93.75 83 THR A O 1
ATOM 672 N N . ASP A 1 84 ? 20.335 -1.795 -41.386 1.00 94.00 84 ASP A N 1
ATOM 673 C CA . ASP A 1 84 ? 21.024 -0.506 -41.407 1.00 94.00 84 ASP A CA 1
ATOM 674 C C . ASP A 1 84 ? 22.015 -0.408 -40.229 1.00 94.00 84 ASP A C 1
ATOM 676 O O . ASP A 1 84 ? 21.598 -0.366 -39.070 1.00 94.00 84 ASP A O 1
ATOM 680 N N . PRO A 1 85 ? 23.335 -0.313 -40.478 1.00 88.00 85 PRO A N 1
ATOM 681 C CA . PRO A 1 85 ? 24.337 -0.249 -39.414 1.00 88.00 85 PRO A CA 1
ATOM 682 C C . PRO A 1 85 ? 24.199 0.977 -38.495 1.00 88.00 85 PRO A C 1
ATOM 684 O O . PRO A 1 85 ? 24.784 0.990 -37.410 1.00 88.00 85 PRO A O 1
ATOM 687 N N . HIS A 1 86 ? 23.450 2.013 -38.889 1.00 88.75 86 HIS A N 1
ATOM 688 C CA . HIS A 1 86 ? 23.201 3.178 -38.040 1.00 88.75 86 HIS A CA 1
ATOM 689 C C . HIS A 1 86 ? 22.102 2.954 -36.994 1.00 88.75 86 HIS A C 1
ATOM 691 O O . HIS A 1 86 ? 22.083 3.663 -35.980 1.00 88.75 86 HIS A O 1
ATOM 697 N N . THR A 1 87 ? 21.210 1.983 -37.199 1.00 92.19 87 THR A N 1
ATOM 698 C CA . THR A 1 87 ? 20.005 1.764 -36.377 1.00 92.19 87 THR A CA 1
ATOM 699 C C . THR A 1 87 ? 19.835 0.319 -35.895 1.00 92.19 87 THR A C 1
ATOM 701 O O . THR A 1 87 ? 19.066 0.087 -34.955 1.00 92.19 87 THR A O 1
ATOM 704 N N . ALA A 1 88 ? 20.590 -0.621 -36.467 1.00 92.19 88 ALA A N 1
ATOM 705 C CA . ALA A 1 88 ? 20.664 -2.013 -36.053 1.00 92.19 88 ALA A CA 1
ATOM 706 C C . ALA A 1 88 ? 21.320 -2.186 -34.680 1.00 92.19 88 ALA A C 1
ATOM 708 O O . ALA A 1 88 ? 22.276 -1.492 -34.319 1.00 92.19 88 ALA A O 1
ATOM 709 N N . PHE A 1 89 ? 20.808 -3.149 -33.914 1.00 92.31 89 PHE A N 1
ATOM 710 C CA . PHE A 1 89 ? 21.313 -3.474 -32.586 1.00 92.31 89 PHE A CA 1
ATOM 711 C C . PHE A 1 89 ? 22.267 -4.669 -32.639 1.00 92.31 89 PHE A C 1
ATOM 713 O O . PHE A 1 89 ? 21.899 -5.768 -33.043 1.00 92.31 89 PHE A O 1
ATOM 720 N N . ASN A 1 90 ? 23.495 -4.475 -32.171 1.00 89.12 90 ASN A N 1
ATOM 721 C CA . ASN A 1 90 ? 24.478 -5.525 -31.962 1.00 89.12 90 ASN A CA 1
ATOM 722 C C . ASN A 1 90 ? 24.359 -6.082 -30.526 1.00 89.12 90 ASN A C 1
ATOM 724 O O . ASN A 1 90 ? 24.789 -5.415 -29.576 1.00 89.12 90 ASN A O 1
ATOM 728 N N . PRO A 1 91 ? 23.864 -7.320 -30.336 1.00 83.31 91 PRO A N 1
ATOM 729 C CA . PRO A 1 91 ? 23.678 -7.917 -29.012 1.00 83.31 91 PRO A CA 1
ATOM 730 C C . PRO A 1 91 ? 24.994 -8.267 -28.297 1.00 83.31 91 PRO A C 1
ATOM 732 O O . PRO A 1 91 ? 24.983 -8.512 -27.094 1.00 83.31 91 PRO A O 1
ATOM 735 N N . PHE A 1 92 ? 26.128 -8.265 -29.005 1.00 82.75 92 PHE A N 1
ATOM 736 C CA . PHE A 1 92 ? 27.466 -8.480 -28.435 1.00 82.75 92 PHE A CA 1
ATOM 737 C C . PHE A 1 92 ? 28.237 -7.168 -28.225 1.00 82.75 92 PHE A C 1
ATOM 739 O O . PHE A 1 92 ? 29.291 -7.157 -27.589 1.00 82.75 92 PHE A O 1
ATOM 746 N N . GLY A 1 93 ? 27.712 -6.053 -28.742 1.00 75.00 93 GLY A N 1
ATOM 747 C CA . GLY A 1 93 ? 28.344 -4.737 -28.667 1.00 75.00 93 GLY A CA 1
ATOM 748 C C . GLY A 1 93 ? 28.237 -4.071 -27.293 1.00 75.00 93 GLY A C 1
ATOM 749 O O . GLY A 1 93 ? 28.969 -3.116 -27.030 1.00 75.00 93 GLY A O 1
ATOM 750 N N . GLY A 1 94 ? 27.364 -4.572 -26.410 1.00 68.25 94 GLY A N 1
ATOM 751 C CA . GLY A 1 94 ? 27.013 -3.909 -25.151 1.00 68.25 94 GLY A CA 1
ATOM 752 C C . GLY A 1 94 ? 28.154 -3.759 -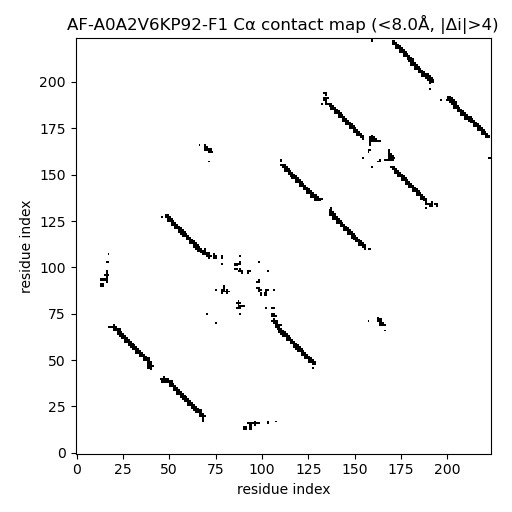24.156 1.00 68.25 94 GLY A C 1
ATOM 753 O O . GLY A 1 94 ? 28.347 -2.674 -23.602 1.00 68.25 94 GLY A O 1
ATOM 754 N N . PHE A 1 95 ? 28.990 -4.793 -24.003 1.00 65.00 95 PHE A N 1
ATOM 755 C CA . PHE A 1 95 ? 30.156 -4.739 -23.112 1.00 65.00 95 PHE A CA 1
ATOM 756 C C . PHE A 1 95 ? 31.145 -3.640 -23.527 1.00 65.00 95 PHE A C 1
ATOM 758 O O . PHE A 1 95 ? 31.771 -3.000 -22.684 1.00 65.00 95 PHE A O 1
ATOM 765 N N . PHE A 1 96 ? 31.231 -3.383 -24.832 1.00 72.94 96 PHE A N 1
ATOM 766 C CA . PHE A 1 96 ? 32.100 -2.374 -25.425 1.00 72.94 96 PHE A CA 1
ATOM 767 C C . PHE A 1 96 ? 31.371 -1.050 -25.721 1.00 72.94 96 PHE A C 1
ATOM 769 O O . PHE A 1 96 ? 31.989 -0.133 -26.258 1.00 72.94 96 PHE A O 1
ATOM 776 N N . ARG A 1 97 ? 30.076 -0.940 -25.374 1.00 72.38 97 ARG A N 1
ATOM 777 C CA . ARG A 1 97 ? 29.196 0.219 -25.625 1.00 72.38 97 ARG A CA 1
ATOM 778 C C . ARG A 1 97 ? 29.205 0.693 -27.084 1.00 72.38 97 ARG A C 1
ATOM 780 O O . ARG A 1 97 ? 29.246 1.892 -27.358 1.00 72.38 97 ARG A O 1
ATOM 787 N N . GLN A 1 98 ? 29.179 -0.256 -28.016 1.00 82.75 98 GLN A N 1
ATOM 788 C CA . GLN A 1 98 ? 29.354 0.000 -29.451 1.00 82.75 98 GLN A CA 1
ATOM 789 C C . GLN A 1 98 ? 28.053 0.301 -30.206 1.00 82.75 98 GLN A C 1
ATOM 791 O O . GLN A 1 98 ? 28.117 0.802 -31.326 1.00 82.75 98 GLN A O 1
ATOM 796 N N . ASN A 1 99 ? 26.880 0.018 -29.627 1.00 89.62 99 ASN A N 1
ATOM 797 C CA . ASN A 1 99 ? 25.611 0.340 -30.281 1.00 89.62 99 ASN A CA 1
ATOM 798 C C . ASN A 1 99 ? 25.444 1.854 -30.453 1.00 89.62 99 ASN A C 1
ATOM 800 O O . ASN A 1 99 ? 25.818 2.629 -29.570 1.00 89.62 99 ASN A O 1
ATOM 804 N N . THR A 1 100 ? 24.841 2.290 -31.560 1.00 91.00 100 THR A N 1
ATOM 805 C CA . THR A 1 100 ? 24.541 3.712 -31.783 1.00 91.00 100 THR A CA 1
ATOM 806 C C . THR A 1 100 ? 23.471 4.210 -30.806 1.00 91.00 100 THR A C 1
ATOM 808 O O . THR A 1 100 ? 22.727 3.433 -30.201 1.00 91.00 100 THR A O 1
ATOM 811 N N . ALA A 1 101 ? 23.356 5.531 -30.641 1.00 90.75 101 ALA A N 1
ATOM 812 C CA . ALA A 1 101 ? 22.282 6.107 -29.830 1.00 90.75 101 ALA A CA 1
ATOM 813 C C . ALA A 1 101 ? 20.887 5.738 -30.372 1.00 90.75 101 ALA A C 1
ATOM 815 O O . ALA A 1 101 ? 20.002 5.427 -29.579 1.00 90.75 101 ALA A O 1
ATOM 816 N N . ALA A 1 102 ? 20.725 5.704 -31.699 1.00 91.56 102 ALA A N 1
ATOM 817 C CA . ALA A 1 102 ? 19.474 5.334 -32.355 1.00 91.56 102 ALA A CA 1
ATOM 818 C C . ALA A 1 102 ? 19.098 3.866 -32.095 1.00 91.56 102 ALA A C 1
ATOM 820 O O . ALA A 1 102 ? 17.967 3.587 -31.699 1.00 91.56 102 ALA A O 1
ATOM 821 N N . ALA A 1 103 ? 20.056 2.938 -32.214 1.00 91.50 103 ALA A N 1
ATOM 822 C CA . ALA A 1 103 ? 19.834 1.531 -31.887 1.00 91.50 103 ALA A CA 1
ATOM 823 C C . ALA A 1 103 ? 19.439 1.354 -30.411 1.00 91.50 103 ALA A C 1
ATOM 825 O O . ALA A 1 103 ? 18.478 0.657 -30.096 1.00 91.50 103 ALA A O 1
ATOM 826 N N . ARG A 1 104 ? 20.122 2.047 -29.485 1.00 91.44 104 ARG A N 1
ATOM 827 C CA . ARG A 1 104 ? 19.790 1.985 -28.051 1.00 91.44 104 ARG A CA 1
ATOM 828 C C . ARG A 1 104 ? 18.393 2.522 -27.738 1.00 91.44 104 ARG A C 1
ATOM 830 O O . ARG A 1 104 ? 17.706 1.908 -26.934 1.00 91.44 104 ARG A O 1
ATOM 837 N N . GLN A 1 105 ? 17.965 3.628 -28.347 1.00 91.88 105 GLN A N 1
ATOM 838 C CA . GLN A 1 105 ? 16.644 4.228 -28.093 1.00 91.88 105 GLN A CA 1
ATOM 839 C C . GLN A 1 105 ? 15.475 3.341 -28.543 1.00 91.88 105 GLN A C 1
ATOM 841 O O . GLN A 1 105 ? 14.388 3.445 -27.986 1.00 91.88 105 GLN A O 1
ATOM 846 N N . ARG A 1 106 ? 15.690 2.455 -29.522 1.00 92.56 106 ARG A N 1
ATOM 847 C CA . ARG A 1 106 ? 14.684 1.469 -29.949 1.00 92.56 106 ARG A CA 1
ATOM 848 C C . ARG A 1 106 ? 14.550 0.291 -28.986 1.00 92.56 106 ARG A C 1
ATOM 850 O O . ARG A 1 106 ? 13.492 -0.323 -28.914 1.00 92.56 106 ARG A O 1
ATOM 857 N N . VAL A 1 107 ? 15.630 -0.042 -28.280 1.00 93.31 107 VAL A N 1
ATOM 858 C CA . VAL A 1 107 ? 15.725 -1.245 -27.442 1.00 93.31 107 VAL A CA 1
ATOM 859 C C . VAL A 1 107 ? 15.471 -0.939 -25.972 1.00 93.31 107 VAL A C 1
ATOM 861 O O . VAL A 1 107 ? 14.744 -1.677 -25.308 1.00 93.31 107 VAL A O 1
ATOM 864 N N . TYR A 1 108 ? 16.075 0.128 -25.454 1.00 93.06 108 TYR A N 1
ATOM 865 C CA . TYR A 1 108 ? 16.006 0.477 -24.044 1.00 93.06 108 TYR A CA 1
ATOM 866 C C . TYR A 1 108 ? 14.854 1.422 -23.753 1.00 93.06 108 TYR A C 1
ATOM 868 O O . TYR A 1 108 ? 14.700 2.455 -24.402 1.00 93.06 108 TYR A O 1
ATOM 876 N N . VAL A 1 109 ? 14.098 1.087 -22.717 1.00 94.44 109 VAL A N 1
ATOM 877 C CA . VAL A 1 109 ? 12.921 1.830 -22.280 1.00 94.44 109 VAL A CA 1
ATOM 878 C C . VAL A 1 109 ? 13.020 2.172 -20.797 1.00 94.44 109 VAL A C 1
ATOM 880 O O . VAL A 1 109 ? 13.746 1.530 -20.030 1.00 94.44 109 VAL A O 1
ATOM 883 N N . THR A 1 110 ? 12.270 3.199 -20.409 1.00 94.69 110 THR A N 1
ATOM 884 C CA . THR A 1 110 ? 11.949 3.471 -19.010 1.00 94.69 110 THR A CA 1
ATOM 885 C C . THR A 1 110 ? 10.515 3.034 -18.781 1.00 94.69 110 THR A C 1
ATOM 887 O O . THR A 1 110 ? 9.607 3.585 -19.404 1.00 94.69 110 THR A O 1
ATOM 890 N N . LEU A 1 111 ? 10.321 2.041 -17.919 1.00 95.25 111 LEU A N 1
ATOM 891 C CA . LEU A 1 111 ? 8.990 1.553 -17.573 1.00 95.25 111 LEU A CA 1
ATOM 892 C C . LEU A 1 111 ? 8.377 2.458 -16.512 1.00 95.25 111 LEU A C 1
ATOM 894 O O . LEU A 1 111 ? 9.062 2.829 -15.557 1.00 95.25 111 LEU A O 1
ATOM 898 N N . HIS A 1 112 ? 7.099 2.786 -16.678 1.00 95.44 112 HIS A N 1
ATOM 899 C CA . HIS A 1 112 ? 6.347 3.617 -15.745 1.00 95.44 112 HIS A CA 1
ATOM 900 C C . HIS A 1 112 ? 5.296 2.760 -15.046 1.00 95.44 112 HIS A C 1
ATOM 902 O O . HIS A 1 112 ? 4.280 2.397 -15.637 1.00 95.44 112 HIS A O 1
ATOM 908 N N . ASN A 1 113 ? 5.543 2.432 -13.781 1.00 94.88 113 ASN A N 1
ATOM 909 C CA . ASN A 1 113 ? 4.566 1.761 -12.935 1.00 94.88 113 ASN A CA 1
ATOM 910 C C . ASN A 1 113 ? 4.076 2.736 -11.856 1.00 94.88 113 ASN A C 1
ATOM 912 O O . ASN A 1 113 ? 4.827 3.591 -11.380 1.00 94.88 113 ASN A O 1
ATOM 916 N N . SER A 1 114 ? 2.830 2.578 -11.429 1.00 96.25 114 SER A N 1
ATOM 917 C CA . SER A 1 114 ? 2.274 3.290 -10.282 1.00 96.25 114 SER A CA 1
ATOM 918 C C . SER A 1 114 ? 1.511 2.349 -9.362 1.00 96.25 114 SER A C 1
ATOM 920 O O . SER A 1 114 ? 1.080 1.257 -9.741 1.00 96.25 114 SER A O 1
ATOM 922 N N . GLY A 1 115 ? 1.366 2.761 -8.114 1.00 96.44 115 GLY A N 1
ATOM 923 C CA . GLY A 1 115 ? 0.557 2.070 -7.130 1.00 96.44 115 GLY A CA 1
ATOM 924 C C . GLY A 1 115 ? -0.076 3.059 -6.174 1.00 96.44 115 GLY A C 1
ATOM 925 O O . GLY A 1 115 ? 0.454 4.142 -5.944 1.00 96.44 115 GLY A O 1
ATOM 926 N N . GLU A 1 116 ? -1.209 2.673 -5.619 1.00 97.50 116 GLU A N 1
ATOM 927 C CA . GLU A 1 116 ? -1.908 3.451 -4.607 1.00 97.50 116 GLU A CA 1
ATOM 928 C C . GLU A 1 116 ? -2.426 2.497 -3.537 1.00 97.50 116 GLU A C 1
ATOM 930 O O . GLU A 1 116 ? -2.926 1.407 -3.829 1.00 97.50 116 GLU A O 1
ATOM 935 N N . TYR A 1 117 ? -2.261 2.905 -2.287 1.00 97.38 117 TYR A N 1
ATOM 936 C CA . TYR A 1 117 ? -2.804 2.241 -1.121 1.00 97.38 117 TYR A CA 1
ATOM 937 C C . TYR A 1 117 ? -3.621 3.243 -0.318 1.00 97.38 117 TYR A C 1
ATOM 939 O O . TYR A 1 117 ? -3.094 4.266 0.110 1.00 97.38 117 TYR A O 1
ATOM 947 N N . GLU A 1 118 ? -4.888 2.929 -0.078 1.00 97.62 118 GLU A N 1
ATOM 948 C CA . GLU A 1 118 ? -5.770 3.699 0.794 1.00 97.62 118 GLU A CA 1
ATOM 949 C C . GLU A 1 118 ? -6.219 2.836 1.971 1.00 97.62 118 GLU A C 1
ATOM 951 O O . GLU A 1 118 ? -6.536 1.654 1.814 1.00 97.62 118 GLU A O 1
ATOM 956 N N . LEU A 1 119 ? -6.278 3.436 3.157 1.00 97.31 119 LEU A N 1
ATOM 957 C CA . LEU A 1 119 ? -6.693 2.792 4.395 1.00 97.31 119 LEU A CA 1
ATOM 958 C C . LEU A 1 119 ? -7.591 3.731 5.217 1.00 97.31 119 LEU A C 1
ATOM 960 O O . LEU A 1 119 ? -7.104 4.455 6.090 1.00 97.31 119 LEU A O 1
ATOM 964 N N . PRO A 1 120 ? -8.904 3.735 4.937 1.00 97.25 120 PRO A N 1
ATOM 965 C CA . PRO A 1 120 ? -9.915 4.229 5.860 1.00 97.25 120 PRO A CA 1
ATOM 966 C C . PRO A 1 120 ? -10.121 3.246 7.022 1.00 97.25 120 PRO A C 1
ATOM 968 O O . PRO A 1 120 ? -10.318 2.047 6.805 1.00 97.25 120 PRO A O 1
ATOM 971 N N . ILE A 1 121 ? -10.116 3.780 8.241 1.00 97.12 121 ILE A N 1
ATOM 972 C CA . ILE A 1 121 ? -10.355 3.078 9.503 1.00 97.12 121 ILE A CA 1
ATOM 973 C C . ILE A 1 121 ? -11.416 3.847 10.277 1.00 97.12 121 ILE A C 1
ATOM 975 O O . ILE A 1 121 ? -11.276 5.051 10.500 1.00 97.12 121 ILE A O 1
ATOM 979 N N . TYR A 1 122 ? -12.446 3.143 10.729 1.00 97.62 122 TYR A N 1
ATOM 980 C CA . TYR A 1 122 ? -13.437 3.655 11.668 1.00 97.62 122 TYR A CA 1
ATOM 981 C C . TYR A 1 122 ? -13.339 2.855 12.951 1.00 97.62 122 TYR A C 1
ATOM 983 O O . TYR A 1 122 ? -13.277 1.628 12.898 1.00 97.62 122 TYR A O 1
ATOM 991 N N . TYR A 1 123 ? -13.379 3.520 14.096 1.00 96.38 123 TYR A N 1
ATOM 992 C CA . TYR A 1 123 ? -13.415 2.824 15.372 1.00 96.38 123 TYR A CA 1
ATOM 993 C C . TYR A 1 123 ? -14.375 3.496 16.342 1.00 96.38 123 TYR A C 1
ATOM 995 O O . TYR A 1 123 ? -14.631 4.699 16.268 1.00 96.38 123 TYR A O 1
ATOM 1003 N N . ALA A 1 124 ? -14.896 2.695 17.263 1.00 97.19 124 ALA A N 1
ATOM 1004 C CA . ALA A 1 124 ? -15.668 3.167 18.398 1.00 97.19 124 ALA A CA 1
ATOM 1005 C C . ALA A 1 124 ? -15.369 2.297 19.617 1.00 97.19 124 ALA A C 1
ATOM 1007 O O . ALA A 1 124 ? -15.235 1.077 19.511 1.00 97.19 124 ALA A O 1
ATOM 1008 N N . THR A 1 125 ? -15.276 2.922 20.781 1.00 96.19 125 THR A N 1
ATOM 1009 C CA . THR A 1 125 ? -15.066 2.256 22.062 1.00 96.19 125 THR A CA 1
ATOM 1010 C C . THR A 1 125 ? -15.911 2.904 23.143 1.00 96.19 125 THR A C 1
ATOM 1012 O O . THR A 1 125 ? -16.142 4.114 23.141 1.00 96.19 125 THR A O 1
ATOM 1015 N N . ILE A 1 126 ? -16.380 2.076 24.067 1.00 95.94 126 ILE A N 1
ATOM 1016 C CA . ILE A 1 126 ? -17.090 2.465 25.275 1.00 95.94 126 ILE A CA 1
ATOM 1017 C C . ILE A 1 126 ? -16.433 1.721 26.429 1.00 95.94 126 ILE A C 1
ATOM 1019 O O . ILE A 1 126 ? -16.206 0.512 26.357 1.00 95.94 126 ILE A O 1
ATOM 1023 N N . ASN A 1 127 ? -16.124 2.432 27.502 1.00 95.38 127 ASN A N 1
ATOM 1024 C CA . ASN A 1 127 ? -15.541 1.850 28.702 1.00 95.38 127 ASN A CA 1
ATOM 1025 C C . ASN A 1 127 ? -16.059 2.558 29.946 1.00 95.38 127 ASN A C 1
ATOM 1027 O O . ASN A 1 127 ? -16.471 3.708 29.869 1.00 95.38 127 ASN A O 1
ATOM 1031 N N . GLY A 1 128 ? -16.034 1.887 31.089 1.00 94.12 128 GLY A N 1
ATOM 1032 C CA . GLY A 1 128 ? -16.461 2.488 32.346 1.00 94.12 128 GLY A CA 1
ATOM 1033 C C . GLY A 1 128 ? -16.587 1.480 33.472 1.00 94.12 128 GLY A C 1
ATOM 1034 O O . GLY A 1 128 ? -16.236 0.306 33.325 1.00 94.12 128 GLY A O 1
ATOM 1035 N N . ASP A 1 129 ? -17.123 1.947 34.595 1.00 94.31 129 ASP A N 1
ATOM 1036 C CA . ASP A 1 129 ? -17.371 1.111 35.766 1.00 94.31 129 ASP A CA 1
ATOM 1037 C C . ASP A 1 129 ? -18.811 0.589 35.759 1.00 94.31 129 ASP A C 1
ATOM 1039 O O . ASP A 1 129 ? -19.762 1.337 35.529 1.00 94.31 129 ASP A O 1
ATOM 1043 N N . LEU A 1 130 ? -18.974 -0.709 36.016 1.00 89.69 130 LEU A N 1
ATOM 1044 C CA . LEU A 1 130 ? -20.276 -1.363 36.146 1.00 89.69 130 LEU A CA 1
ATOM 1045 C C . LEU A 1 130 ? -20.834 -1.187 37.561 1.00 89.69 130 LEU A C 1
ATOM 1047 O O . LEU A 1 130 ? -21.987 -0.805 37.736 1.00 89.69 130 LEU A O 1
ATOM 1051 N N . PHE A 1 131 ? -20.020 -1.498 38.573 1.00 88.06 131 PHE A N 1
ATOM 1052 C CA . PHE A 1 131 ? -20.357 -1.363 39.991 1.00 88.06 131 PHE A CA 1
ATOM 1053 C C . PHE A 1 131 ? -19.097 -1.440 40.861 1.00 88.06 131 PHE A C 1
ATOM 1055 O O . PHE A 1 131 ? -18.058 -1.948 40.439 1.00 88.06 131 PHE A O 1
ATOM 1062 N N . SER A 1 132 ? -19.199 -0.969 42.103 1.00 89.31 132 SER A N 1
ATOM 1063 C CA . SER A 1 132 ? -18.083 -0.942 43.053 1.00 89.31 132 SER A CA 1
ATOM 1064 C C . SER A 1 132 ? -18.065 -2.169 43.965 1.00 89.31 132 SER A C 1
ATOM 1066 O O . SER A 1 132 ? -19.075 -2.501 44.584 1.00 89.31 132 SER A O 1
ATOM 1068 N N . LEU A 1 133 ? -16.902 -2.810 44.098 1.00 84.81 133 LEU A N 1
ATOM 1069 C CA . LEU A 1 133 ? -16.606 -3.800 45.138 1.00 84.81 133 LEU A CA 1
ATOM 1070 C C . LEU A 1 133 ? -15.729 -3.167 46.233 1.00 84.81 133 LEU A C 1
ATOM 1072 O O . LEU A 1 133 ? -15.055 -2.168 45.974 1.00 84.81 133 LEU A O 1
ATOM 1076 N N . PRO A 1 134 ? -15.648 -3.767 47.439 1.00 84.94 134 PRO A N 1
ATOM 1077 C CA . PRO A 1 134 ? -14.701 -3.330 48.472 1.00 84.94 134 PRO A CA 1
ATOM 1078 C C . PRO A 1 134 ? -13.243 -3.282 47.985 1.00 84.94 134 PRO A C 1
ATOM 1080 O O . PRO A 1 134 ? -12.458 -2.460 48.449 1.00 84.94 134 PRO A O 1
ATOM 1083 N N . ALA A 1 135 ? -12.899 -4.143 47.022 1.00 82.50 135 ALA A N 1
ATOM 1084 C CA . ALA A 1 135 ? -11.579 -4.218 46.405 1.00 82.50 135 ALA A CA 1
ATOM 1085 C C . ALA A 1 135 ? -11.350 -3.206 45.256 1.00 82.50 135 ALA A C 1
ATOM 1087 O O . ALA A 1 135 ? -10.250 -3.146 44.712 1.00 82.50 135 ALA A O 1
ATOM 1088 N N . GLY A 1 136 ? -12.359 -2.417 44.873 1.00 85.12 136 GLY A N 1
ATOM 1089 C CA . GLY A 1 136 ? -12.320 -1.486 43.738 1.00 85.12 136 GLY A CA 1
ATOM 1090 C C . GLY A 1 136 ? -13.472 -1.700 42.745 1.00 85.12 136 GLY A C 1
ATOM 1091 O O . GLY A 1 136 ? -14.276 -2.618 42.921 1.00 85.12 136 GLY A O 1
ATOM 1092 N N . PRO A 1 137 ? -13.591 -0.865 41.699 1.00 89.94 137 PRO A N 1
ATOM 1093 C CA . PRO A 1 137 ? -14.653 -0.999 40.708 1.00 89.94 137 PRO A CA 1
ATOM 1094 C C . PRO A 1 137 ? -14.453 -2.211 39.792 1.00 89.94 137 PRO A C 1
ATOM 1096 O O . PRO A 1 137 ? -13.338 -2.533 39.380 1.00 89.94 137 PRO A O 1
ATOM 1099 N N . VAL A 1 138 ? -15.559 -2.872 39.454 1.00 90.00 138 VAL A N 1
ATOM 1100 C CA . VAL A 1 138 ? -15.631 -3.777 38.307 1.00 90.00 138 VAL A CA 1
ATOM 1101 C C . VAL A 1 138 ? -15.826 -2.916 37.069 1.00 90.00 138 VAL A C 1
ATOM 1103 O O . VAL A 1 138 ? -16.833 -2.218 36.965 1.00 90.00 138 VAL A O 1
ATOM 1106 N N . SER A 1 139 ? -14.889 -2.990 36.131 1.00 92.38 139 SER A N 1
ATOM 1107 C CA . SER A 1 139 ? -14.872 -2.134 34.941 1.00 92.38 139 SER A CA 1
ATOM 1108 C C . SER A 1 139 ? -14.948 -2.964 33.667 1.00 92.38 139 SER A C 1
ATOM 1110 O O . SER A 1 139 ? -14.564 -4.137 33.648 1.00 92.38 139 SER A O 1
ATOM 1112 N N . PHE A 1 140 ? -15.408 -2.348 32.585 1.00 92.69 140 PHE A N 1
ATOM 1113 C CA . PHE A 1 140 ? -15.467 -2.967 31.266 1.00 92.69 140 PHE A CA 1
ATOM 1114 C C . PHE A 1 140 ? -14.921 -2.035 30.186 1.00 92.69 140 PHE A C 1
ATOM 1116 O O . PHE A 1 140 ? -14.858 -0.818 30.360 1.00 92.69 140 PHE A O 1
ATOM 1123 N N . ALA A 1 141 ? -14.559 -2.627 29.054 1.00 93.44 141 ALA A N 1
ATOM 1124 C CA . ALA A 1 141 ? -14.347 -1.931 27.799 1.00 93.44 141 ALA A CA 1
ATOM 1125 C C . ALA A 1 141 ? -14.893 -2.793 26.660 1.00 93.44 141 ALA A C 1
ATOM 1127 O O . ALA A 1 141 ? -14.636 -3.995 26.612 1.00 93.44 141 ALA A O 1
ATOM 1128 N N . ILE A 1 142 ? -15.628 -2.188 25.741 1.00 94.12 142 ILE A N 1
ATOM 1129 C CA . ILE A 1 142 ? -16.085 -2.814 24.504 1.00 94.12 142 ILE A CA 1
ATOM 1130 C C . ILE A 1 142 ? -15.800 -1.862 23.356 1.00 94.12 142 ILE A C 1
ATOM 1132 O O . ILE A 1 142 ? -15.988 -0.654 23.477 1.00 94.12 142 ILE A O 1
ATOM 1136 N N . GLY A 1 143 ? -15.352 -2.391 22.231 1.00 93.38 143 GLY A N 1
ATOM 1137 C CA . GLY A 1 143 ? -15.132 -1.570 21.056 1.00 93.38 143 GLY A CA 1
ATOM 1138 C C . GLY A 1 143 ? -15.066 -2.384 19.785 1.00 93.38 143 GLY A C 1
ATOM 1139 O O . GLY A 1 143 ? -14.967 -3.611 19.807 1.00 93.38 143 GLY A O 1
ATOM 1140 N N . GLY A 1 144 ? -15.135 -1.674 18.671 1.00 93.19 144 GLY A N 1
ATOM 1141 C CA . GLY A 1 144 ? -15.033 -2.256 17.349 1.00 93.19 144 GLY A CA 1
ATOM 1142 C C . GLY A 1 144 ? -14.273 -1.356 16.394 1.00 93.19 144 GLY A C 1
ATOM 1143 O O . GLY A 1 144 ? -14.182 -0.143 16.595 1.00 93.19 144 GLY A O 1
ATOM 1144 N N . GLU A 1 145 ? -13.744 -1.985 15.356 1.00 93.56 145 GLU A N 1
ATOM 1145 C CA . GLU A 1 145 ? -13.006 -1.350 14.273 1.00 93.56 145 GLU A CA 1
ATOM 1146 C C . GLU A 1 145 ? -13.485 -1.884 12.920 1.00 93.56 145 GLU A C 1
ATOM 1148 O O . GLU A 1 145 ? -13.860 -3.056 12.780 1.00 93.56 145 GLU A O 1
ATOM 1153 N N . TYR A 1 146 ? -13.490 -1.000 11.929 1.00 95.38 146 TYR A N 1
ATOM 1154 C CA . TYR A 1 146 ? -13.742 -1.309 10.534 1.00 95.38 146 TYR A CA 1
ATOM 1155 C C . TYR A 1 146 ? -12.613 -0.739 9.683 1.00 95.38 146 TYR A C 1
ATOM 1157 O O . TYR A 1 146 ? -12.508 0.482 9.540 1.00 95.38 146 TYR A O 1
ATOM 1165 N N . ASP A 1 147 ? -11.828 -1.630 9.081 1.00 96.00 147 ASP A N 1
ATOM 1166 C CA . ASP A 1 147 ? -10.754 -1.263 8.163 1.00 96.00 147 ASP A CA 1
ATOM 1167 C C . ASP A 1 147 ? -11.164 -1.619 6.737 1.00 96.00 147 ASP A C 1
ATOM 1169 O O . ASP A 1 147 ? -11.571 -2.752 6.450 1.00 96.00 147 ASP A O 1
ATOM 1173 N N . ALA A 1 148 ? -11.000 -0.673 5.816 1.00 96.25 148 ALA A N 1
ATOM 1174 C CA . ALA A 1 148 ? -11.319 -0.877 4.407 1.00 96.25 148 ALA A CA 1
ATOM 1175 C C . ALA A 1 148 ? -10.114 -0.613 3.486 1.00 96.25 148 ALA A C 1
ATOM 1177 O O . ALA A 1 148 ? -10.191 0.262 2.623 1.00 96.25 148 ALA A O 1
ATOM 1178 N N . PRO A 1 149 ? -9.009 -1.378 3.606 1.00 96.00 149 PRO A N 1
ATOM 1179 C CA . PRO A 1 149 ? -7.853 -1.236 2.727 1.00 96.00 149 PRO A CA 1
ATOM 1180 C C . PRO A 1 149 ? -8.220 -1.408 1.247 1.00 96.00 149 PRO A C 1
ATOM 1182 O O . PRO A 1 149 ? -8.955 -2.328 0.852 1.00 96.00 149 PRO A O 1
ATOM 1185 N N . ARG A 1 150 ? -7.674 -0.527 0.416 1.00 97.00 150 ARG A N 1
ATOM 1186 C CA . ARG A 1 150 ? -7.768 -0.544 -1.045 1.00 97.00 150 ARG A CA 1
ATOM 1187 C C . ARG A 1 150 ? -6.360 -0.455 -1.601 1.00 97.00 150 ARG A C 1
ATOM 1189 O O . ARG A 1 150 ? -5.565 0.356 -1.145 1.00 97.00 150 ARG A O 1
ATOM 1196 N N . PHE A 1 151 ? -6.048 -1.304 -2.565 1.00 96.50 151 PHE A N 1
ATOM 1197 C CA . PHE A 1 151 ? -4.753 -1.314 -3.219 1.00 96.50 151 PHE A CA 1
ATOM 1198 C C . PHE A 1 151 ? -4.939 -1.400 -4.724 1.00 96.50 151 PHE A C 1
ATOM 1200 O O . PHE A 1 151 ? -5.643 -2.285 -5.218 1.00 96.50 151 PHE A O 1
ATOM 1207 N N . THR A 1 152 ? -4.283 -0.518 -5.460 1.00 96.81 152 THR A N 1
ATOM 1208 C CA . THR A 1 152 ? -4.184 -0.581 -6.915 1.00 96.81 152 THR A CA 1
ATOM 1209 C C . THR A 1 152 ? -2.733 -0.604 -7.327 1.00 96.81 152 THR A C 1
ATOM 1211 O O . THR A 1 152 ? -1.883 0.054 -6.729 1.00 96.81 152 THR A O 1
ATOM 1214 N N . ARG A 1 153 ? -2.454 -1.352 -8.387 1.00 95.19 153 ARG A N 1
ATOM 1215 C CA . ARG A 1 153 ? -1.168 -1.319 -9.060 1.00 95.19 153 ARG A CA 1
ATOM 1216 C C . ARG A 1 153 ? -1.396 -1.248 -10.554 1.00 95.19 153 ARG A C 1
ATOM 1218 O O . ARG A 1 153 ? -1.964 -2.177 -11.124 1.00 95.19 153 ARG A O 1
ATOM 1225 N N . ASP A 1 154 ? -0.893 -0.182 -11.156 1.00 95.38 154 ASP A N 1
ATOM 1226 C CA . ASP A 1 154 ? -0.904 0.038 -12.591 1.00 95.38 154 ASP A CA 1
ATOM 1227 C C . ASP A 1 154 ? 0.507 -0.188 -13.130 1.00 95.38 154 ASP A C 1
ATOM 1229 O O . ASP A 1 154 ? 1.488 0.407 -12.682 1.00 95.38 154 ASP A O 1
ATOM 1233 N N . ARG A 1 155 ? 0.624 -1.134 -14.055 1.00 93.00 155 ARG A N 1
ATOM 1234 C CA . ARG A 1 155 ? 1.888 -1.513 -14.681 1.00 93.00 155 ARG A CA 1
ATOM 1235 C C . ARG A 1 155 ? 2.041 -0.803 -16.019 1.00 93.00 155 ARG A C 1
ATOM 1237 O O . ARG A 1 155 ? 1.053 -0.535 -16.701 1.00 93.00 155 ARG A O 1
ATOM 1244 N N . ASP A 1 156 ? 3.287 -0.584 -16.424 1.00 94.94 156 ASP A N 1
ATOM 1245 C CA . ASP A 1 156 ? 3.594 -0.157 -17.788 1.00 94.94 156 ASP A CA 1
ATOM 1246 C C . ASP A 1 156 ? 2.970 -1.138 -18.802 1.00 94.94 156 ASP A C 1
ATOM 1248 O O . ASP A 1 156 ? 2.914 -2.349 -18.553 1.00 94.94 156 ASP A O 1
ATOM 1252 N N . ALA A 1 157 ? 2.498 -0.646 -19.949 1.00 92.75 157 ALA A N 1
ATOM 1253 C CA . ALA A 1 157 ? 1.885 -1.484 -20.984 1.00 92.75 157 ALA A CA 1
ATOM 1254 C C . ALA A 1 157 ? 2.816 -2.626 -21.440 1.00 92.75 157 ALA A C 1
ATOM 1256 O O . ALA A 1 157 ? 2.364 -3.737 -21.741 1.00 92.75 157 ALA A O 1
ATOM 1257 N N . LEU A 1 158 ? 4.129 -2.385 -21.437 1.00 91.31 158 LEU A N 1
ATOM 1258 C CA . LEU A 1 158 ? 5.118 -3.386 -21.816 1.00 91.31 158 LEU A CA 1
ATOM 1259 C C . LEU A 1 158 ? 5.244 -4.505 -20.767 1.00 91.31 158 LEU A C 1
ATOM 1261 O O . LEU A 1 158 ? 5.361 -5.673 -21.135 1.00 91.31 158 LEU A O 1
ATOM 1265 N N . ASN A 1 159 ? 5.130 -4.160 -19.479 1.00 90.56 159 ASN A N 1
ATOM 1266 C CA . ASN A 1 159 ? 5.079 -5.120 -18.369 1.00 90.56 159 ASN A CA 1
ATOM 1267 C C . ASN A 1 159 ? 3.763 -5.914 -18.355 1.00 90.56 159 ASN A C 1
ATOM 1269 O O . ASN A 1 159 ? 3.762 -7.115 -18.083 1.00 90.56 159 ASN A O 1
ATOM 1273 N N . ASN A 1 160 ? 2.646 -5.246 -18.661 1.00 89.25 160 ASN A N 1
ATOM 1274 C CA . ASN A 1 160 ? 1.314 -5.855 -18.740 1.00 89.25 160 ASN A CA 1
ATOM 1275 C C . ASN A 1 160 ? 1.228 -6.938 -19.822 1.00 89.25 160 ASN A C 1
ATOM 1277 O O . ASN A 1 160 ? 0.513 -7.927 -19.663 1.00 89.25 160 ASN A O 1
ATOM 1281 N N . THR A 1 161 ? 1.965 -6.748 -20.916 1.00 90.50 161 THR A N 1
ATOM 1282 C CA . THR A 1 161 ? 1.996 -7.664 -22.062 1.00 90.50 161 THR A CA 1
ATOM 1283 C C . THR A 1 161 ? 3.149 -8.668 -22.006 1.00 90.50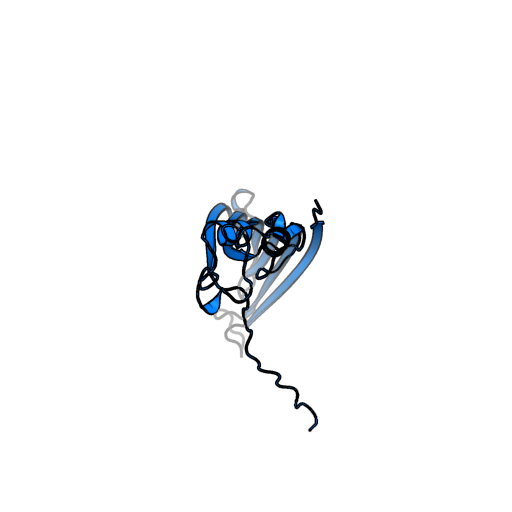 161 THR A C 1
ATOM 1285 O O . THR A 1 161 ? 3.355 -9.398 -22.972 1.00 90.50 161 THR A O 1
ATOM 1288 N N . PHE A 1 162 ? 3.871 -8.743 -20.881 1.00 89.31 162 PHE A N 1
ATOM 1289 C CA . PHE A 1 162 ? 4.998 -9.662 -20.666 1.00 89.31 162 PHE A CA 1
ATOM 1290 C C . PHE A 1 162 ? 6.123 -9.519 -21.706 1.00 89.31 162 PHE A C 1
ATOM 1292 O O . PHE A 1 162 ? 6.745 -10.494 -22.132 1.00 89.31 162 PHE A O 1
ATOM 1299 N N . ASN A 1 163 ? 6.350 -8.282 -22.152 1.00 93.44 163 ASN A N 1
ATOM 1300 C CA . ASN A 1 163 ? 7.245 -7.946 -23.254 1.00 93.44 163 ASN A CA 1
ATOM 1301 C C . ASN A 1 163 ? 8.493 -7.191 -22.784 1.00 93.44 163 ASN A C 1
ATOM 1303 O O . ASN A 1 163 ? 9.129 -6.492 -23.582 1.00 93.44 163 ASN A O 1
ATOM 1307 N N . THR A 1 164 ? 8.875 -7.319 -21.512 1.00 92.12 164 THR A N 1
ATOM 1308 C CA . THR A 1 164 ? 10.113 -6.720 -21.008 1.00 92.12 164 THR A CA 1
ATOM 1309 C C . THR A 1 164 ? 11.190 -7.771 -20.781 1.00 92.12 164 THR A C 1
ATOM 1311 O O . THR A 1 164 ? 10.938 -8.962 -20.602 1.00 92.12 164 THR A O 1
ATOM 1314 N N . ILE A 1 165 ? 12.446 -7.345 -20.850 1.00 88.94 165 ILE A N 1
ATOM 1315 C CA . ILE A 1 165 ? 13.581 -8.126 -20.369 1.00 88.94 165 ILE A CA 1
ATOM 1316 C C . ILE A 1 165 ? 14.233 -7.299 -19.285 1.00 88.94 165 ILE A C 1
ATOM 1318 O O . ILE A 1 165 ? 14.899 -6.303 -19.579 1.00 88.94 165 ILE A O 1
ATOM 1322 N N . GLY A 1 166 ? 14.130 -7.779 -18.048 1.00 83.44 166 GLY A N 1
ATOM 1323 C CA . GLY A 1 166 ? 14.838 -7.203 -16.918 1.00 83.44 166 GLY A CA 1
ATOM 1324 C C . GLY A 1 166 ? 14.005 -6.622 -15.800 1.00 83.44 166 GLY A C 1
ATOM 1325 O O . GLY A 1 166 ? 14.526 -6.534 -14.691 1.00 83.44 166 GLY A O 1
ATOM 1326 N N . SER A 1 167 ? 12.742 -6.323 -16.086 1.00 85.25 167 SER A N 1
ATOM 1327 C CA . SER A 1 167 ? 11.728 -6.065 -15.079 1.00 85.25 167 SER A CA 1
ATOM 1328 C C . SER A 1 167 ? 11.005 -7.367 -14.734 1.00 85.25 167 SER A C 1
ATOM 1330 O O . SER A 1 167 ? 11.132 -8.382 -15.425 1.00 85.25 167 SER A O 1
ATOM 1332 N N . VAL A 1 168 ? 10.256 -7.348 -13.635 1.00 83.75 168 VAL A N 1
ATOM 1333 C CA . VAL A 1 168 ? 9.316 -8.420 -13.307 1.00 83.75 168 VAL A CA 1
ATOM 1334 C C . VAL A 1 168 ? 7.980 -8.070 -13.945 1.00 83.75 168 VAL A C 1
ATOM 1336 O O . VAL A 1 168 ? 7.214 -7.268 -13.402 1.00 83.75 168 VAL A O 1
ATOM 1339 N N . ASP A 1 169 ? 7.697 -8.702 -15.080 1.00 86.62 169 ASP A N 1
ATOM 1340 C CA . ASP A 1 169 ? 6.421 -8.559 -15.774 1.00 86.62 169 ASP A CA 1
ATOM 1341 C C . ASP A 1 169 ? 5.235 -8.943 -14.878 1.00 86.62 169 ASP A C 1
ATOM 1343 O O . ASP A 1 169 ? 5.348 -9.670 -13.883 1.00 86.62 169 ASP A O 1
ATOM 1347 N N . GLY A 1 170 ? 4.069 -8.411 -15.211 1.00 87.25 170 GLY A N 1
ATOM 1348 C CA . GLY A 1 170 ? 2.851 -8.679 -14.469 1.00 87.25 170 GLY A CA 1
ATOM 1349 C C . GLY A 1 170 ? 1.754 -7.706 -14.839 1.00 87.25 170 GLY A C 1
ATOM 1350 O O . GLY A 1 170 ? 2.018 -6.609 -15.328 1.00 87.25 170 GLY A O 1
ATOM 1351 N N . GLN A 1 171 ? 0.524 -8.130 -14.580 1.00 92.00 171 GLN A N 1
ATOM 1352 C CA . GLN A 1 171 ? -0.653 -7.357 -14.937 1.00 92.00 171 GLN A CA 1
ATOM 1353 C C . GLN A 1 171 ? -0.986 -6.300 -13.883 1.00 92.00 171 GLN A C 1
ATOM 1355 O O . GLN A 1 171 ? -0.668 -6.462 -12.700 1.00 92.00 171 GLN A O 1
ATOM 1360 N N . SER A 1 172 ? -1.656 -5.235 -14.315 1.00 94.19 172 SER A N 1
ATOM 1361 C CA . SER A 1 172 ? -2.322 -4.289 -13.429 1.00 94.19 172 SER A CA 1
ATOM 1362 C C . SER A 1 172 ? -3.441 -4.987 -12.653 1.00 94.19 172 SER A C 1
ATOM 1364 O O . SER A 1 172 ? -4.149 -5.860 -13.171 1.00 94.19 172 SER A O 1
ATOM 1366 N N . PHE A 1 173 ? -3.617 -4.607 -11.392 1.00 93.69 173 PHE A N 1
ATOM 1367 C CA . PHE A 1 173 ? -4.633 -5.208 -10.536 1.00 93.69 173 PHE A CA 1
ATOM 1368 C C . PHE A 1 173 ? -5.138 -4.245 -9.466 1.00 93.69 173 PHE A C 1
ATOM 1370 O O . PHE A 1 173 ? -4.479 -3.276 -9.089 1.00 93.69 173 PHE A O 1
ATOM 1377 N N . ARG A 1 174 ? -6.321 -4.563 -8.941 1.00 96.00 174 ARG A N 1
ATOM 1378 C CA . ARG A 1 174 ? -6.959 -3.878 -7.820 1.00 96.00 174 ARG A CA 1
ATOM 1379 C C . ARG A 1 174 ? -7.400 -4.904 -6.784 1.00 96.00 174 ARG A C 1
ATOM 1381 O O . ARG A 1 174 ? -8.021 -5.911 -7.122 1.00 96.00 174 ARG A O 1
ATOM 1388 N N . VAL A 1 175 ? -7.092 -4.643 -5.522 1.00 94.50 175 VAL A N 1
ATOM 1389 C CA . VAL A 1 175 ? -7.490 -5.471 -4.386 1.00 94.50 175 VAL A CA 1
ATOM 1390 C C . VAL A 1 175 ? -8.180 -4.598 -3.359 1.00 94.50 175 VAL A C 1
ATOM 1392 O O . VAL A 1 175 ? -7.594 -3.654 -2.838 1.00 94.50 175 VAL A O 1
ATOM 1395 N N . ASN A 1 176 ? -9.411 -4.966 -3.026 1.00 94.25 176 ASN A N 1
ATOM 1396 C CA . ASN A 1 176 ? -10.164 -4.327 -1.960 1.00 94.25 176 ASN A CA 1
ATOM 1397 C C . ASN A 1 176 ? -10.435 -5.357 -0.868 1.00 94.25 176 ASN A C 1
ATOM 1399 O O . ASN A 1 176 ? -10.774 -6.507 -1.170 1.00 94.25 176 ASN A O 1
ATOM 1403 N N . ARG A 1 177 ? -10.303 -4.959 0.396 1.00 9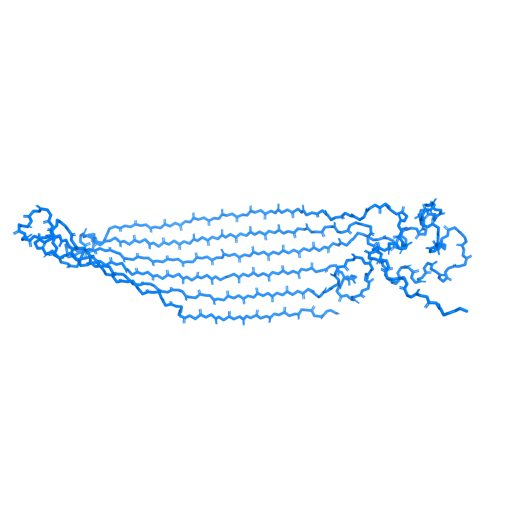1.94 177 ARG A N 1
ATOM 1404 C CA . ARG A 1 177 ? -10.676 -5.808 1.524 1.00 91.94 177 ARG A CA 1
ATOM 1405 C C . ARG A 1 177 ? -11.428 -5.013 2.577 1.00 91.94 177 ARG A C 1
ATOM 1407 O O . ARG A 1 1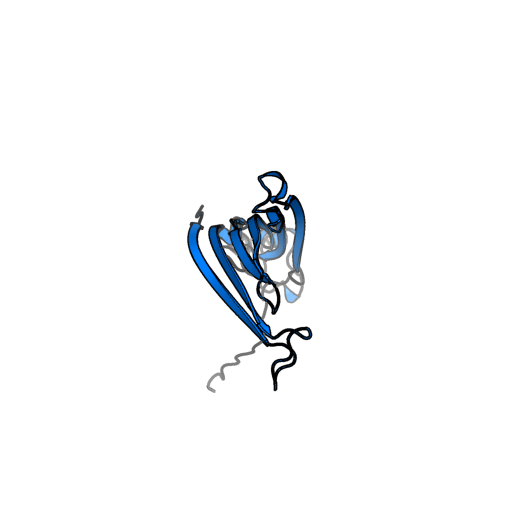77 ? -11.065 -3.886 2.871 1.00 91.94 177 ARG A O 1
ATOM 1414 N N . ASP A 1 178 ? -12.451 -5.632 3.141 1.00 93.56 178 ASP A N 1
ATOM 1415 C CA . ASP A 1 178 ? -13.213 -5.103 4.272 1.00 93.56 178 ASP A CA 1
ATOM 1416 C C . ASP A 1 178 ? -12.937 -5.991 5.484 1.00 93.56 178 ASP A C 1
ATOM 1418 O O . ASP A 1 178 ? -13.000 -7.220 5.358 1.00 93.56 178 ASP A O 1
ATOM 1422 N N . ILE A 1 179 ? -12.587 -5.394 6.623 1.00 92.88 179 ILE A N 1
ATOM 1423 C CA . ILE A 1 179 ? -12.180 -6.081 7.853 1.00 92.88 179 ILE A CA 1
ATOM 1424 C C . ILE A 1 179 ? -12.991 -5.524 9.017 1.00 92.88 179 ILE A C 1
ATOM 1426 O O . ILE A 1 179 ? -13.063 -4.313 9.192 1.00 92.88 179 ILE A O 1
ATOM 1430 N N . TRP A 1 180 ? -13.564 -6.416 9.823 1.00 91.06 180 TRP A N 1
ATOM 1431 C CA . TRP A 1 180 ? -14.320 -6.051 11.018 1.00 91.06 180 TRP A CA 1
ATOM 1432 C C . TRP A 1 180 ? -13.704 -6.701 12.256 1.00 91.06 180 TRP A C 1
ATOM 1434 O O . TRP A 1 180 ? -13.567 -7.931 12.318 1.00 91.06 180 TRP A O 1
ATOM 1444 N N . GLY A 1 181 ? -13.375 -5.880 13.248 1.00 87.38 181 GLY A N 1
ATOM 1445 C CA . GLY A 1 181 ? -12.881 -6.305 14.553 1.00 87.38 181 GLY A CA 1
ATOM 1446 C C . GLY A 1 181 ? -13.839 -5.892 15.664 1.00 87.38 181 GLY A C 1
ATOM 1447 O O . GLY A 1 181 ? -14.393 -4.796 15.644 1.00 87.38 181 GLY A O 1
ATOM 1448 N N . ILE A 1 182 ? -14.038 -6.775 16.641 1.00 88.75 182 ILE A N 1
ATOM 1449 C CA . ILE A 1 182 ? -14.721 -6.451 17.895 1.00 88.75 182 ILE A CA 1
ATOM 1450 C C . ILE A 1 182 ? -13.909 -6.993 19.069 1.00 88.75 182 ILE A C 1
ATOM 1452 O O . ILE A 1 182 ? -13.336 -8.089 19.005 1.00 88.75 182 ILE A O 1
ATOM 1456 N N . TYR A 1 183 ? -13.855 -6.222 20.147 1.00 87.19 183 TYR A N 1
ATOM 1457 C CA . TYR A 1 183 ? -13.227 -6.633 21.390 1.00 87.19 183 TYR A CA 1
ATOM 1458 C C . TYR A 1 183 ? -14.098 -6.294 22.591 1.00 87.19 183 TYR A C 1
ATOM 1460 O O . TYR A 1 183 ? -14.817 -5.297 22.608 1.00 87.19 183 TYR A O 1
ATOM 1468 N N . GLU A 1 184 ? -13.970 -7.123 23.619 1.00 86.44 184 GLU A N 1
ATOM 1469 C CA . GLU A 1 184 ? -14.557 -6.905 24.935 1.00 86.44 184 GLU A CA 1
ATOM 1470 C C . GLU A 1 184 ? -13.539 -7.272 26.022 1.00 86.44 184 GLU A C 1
ATOM 1472 O O . GLU A 1 184 ? -12.775 -8.241 25.910 1.00 86.44 184 GLU A O 1
ATOM 1477 N N . GLU A 1 185 ? -13.517 -6.481 27.086 1.00 88.00 185 GLU A N 1
ATOM 1478 C CA . GLU A 1 185 ? -12.693 -6.689 28.265 1.00 88.00 185 GLU A CA 1
ATOM 1479 C C . GLU A 1 185 ? -13.511 -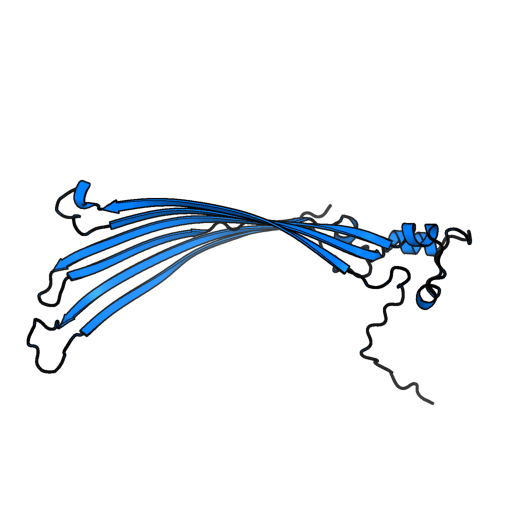6.408 29.522 1.00 88.00 185 GLU A C 1
ATOM 1481 O O . GLU A 1 185 ? -14.240 -5.421 29.596 1.00 88.00 185 GLU A O 1
ATOM 1486 N N . VAL A 1 186 ? -13.350 -7.264 30.531 1.00 89.00 186 VAL A N 1
ATOM 1487 C CA . VAL A 1 186 ? -13.891 -7.040 31.875 1.00 89.00 186 VAL A CA 1
ATOM 1488 C C . VAL A 1 186 ? -12.772 -7.200 32.896 1.00 89.00 186 VAL A C 1
ATOM 1490 O O . VAL A 1 186 ? -12.000 -8.169 32.859 1.00 89.00 186 VAL A O 1
ATOM 1493 N N . ARG A 1 187 ? -12.708 -6.247 33.825 1.00 89.25 187 ARG A N 1
ATOM 1494 C CA . ARG A 1 187 ? -11.804 -6.228 34.971 1.00 89.25 187 ARG A CA 1
ATOM 1495 C C . ARG A 1 187 ? -12.603 -6.449 36.247 1.00 89.25 187 ARG A C 1
ATOM 1497 O O . ARG A 1 187 ? -13.517 -5.687 36.542 1.00 89.25 187 ARG A O 1
ATOM 1504 N N . VAL A 1 188 ? -12.212 -7.456 37.026 1.00 86.44 188 VAL A N 1
ATOM 1505 C CA . VAL A 1 188 ? -12.793 -7.731 38.347 1.00 86.44 188 VAL A CA 1
ATOM 1506 C C . VAL A 1 188 ? -11.681 -7.681 39.403 1.00 86.44 188 VAL A C 1
ATOM 1508 O O . VAL A 1 188 ? -10.779 -8.528 39.359 1.00 86.44 188 VAL A O 1
ATOM 1511 N N . PRO A 1 189 ? -11.703 -6.710 40.335 1.00 82.94 189 PRO A N 1
ATOM 1512 C CA . PRO A 1 189 ? -10.772 -6.671 41.457 1.00 82.94 189 PRO A CA 1
ATOM 1513 C C . PRO A 1 189 ? -11.258 -7.582 42.595 1.00 82.94 189 PRO A C 1
ATOM 1515 O O . PRO A 1 189 ? -12.421 -7.520 42.990 1.00 82.94 189 PRO A O 1
ATOM 1518 N N . PHE A 1 190 ? -10.374 -8.424 43.138 1.00 68.06 190 PHE A N 1
ATOM 1519 C CA . PHE A 1 190 ? -10.721 -9.373 44.211 1.00 68.06 190 PHE A CA 1
ATOM 1520 C C . PHE A 1 190 ? -10.120 -9.001 45.568 1.00 68.06 190 PHE A C 1
ATOM 1522 O O . PHE A 1 190 ? -10.745 -9.251 46.596 1.00 68.06 190 PHE A O 1
ATOM 1529 N N . THR A 1 191 ? -8.934 -8.391 45.594 1.00 68.38 191 THR A N 1
ATOM 1530 C CA . THR A 1 191 ? -8.323 -7.851 46.819 1.00 68.38 191 THR A CA 1
ATOM 1531 C C . THR A 1 191 ? -7.722 -6.475 46.555 1.00 68.38 191 THR A C 1
ATOM 1533 O O . THR A 1 191 ? -7.267 -6.195 45.443 1.00 68.38 191 THR A O 1
ATOM 1536 N N . SER A 1 192 ? -7.721 -5.616 47.576 1.00 59.31 192 SER A N 1
ATOM 1537 C CA . SER A 1 192 ? -7.114 -4.284 47.533 1.00 59.31 192 SER A CA 1
ATOM 1538 C C . SER A 1 192 ? -6.221 -4.048 48.756 1.00 59.31 192 SER A C 1
ATOM 1540 O O . SER A 1 192 ? -6.452 -4.656 49.800 1.00 59.31 192 SER A O 1
ATOM 1542 N N . PRO A 1 193 ? -5.272 -3.095 48.689 1.00 57.75 193 PRO A N 1
ATOM 1543 C CA . PRO A 1 193 ? -4.463 -2.689 49.844 1.00 57.75 193 PRO A CA 1
ATOM 1544 C C . PRO A 1 193 ? -5.279 -2.152 51.032 1.00 57.75 193 PRO A C 1
ATOM 1546 O O . PRO A 1 193 ? -4.777 -2.082 52.149 1.00 57.75 193 PRO A O 1
ATOM 1549 N N . THR A 1 194 ? -6.533 -1.753 50.799 1.00 59.38 194 THR A N 1
ATOM 1550 C CA . THR A 1 194 ? -7.469 -1.285 51.830 1.00 59.38 194 THR A CA 1
ATOM 1551 C C . THR A 1 194 ? -8.285 -2.417 52.459 1.00 59.38 194 THR A C 1
ATOM 1553 O O . THR A 1 194 ? -8.974 -2.188 53.454 1.00 59.38 194 THR A O 1
ATOM 1556 N N . TRP A 1 195 ? -8.206 -3.638 51.918 1.00 50.25 195 TRP A N 1
ATOM 1557 C CA . TRP A 1 195 ? -8.938 -4.807 52.392 1.00 50.25 195 TRP A CA 1
ATOM 1558 C C . TRP A 1 195 ? -7.961 -5.832 52.974 1.00 50.25 195 TRP A C 1
ATOM 1560 O O . TRP A 1 195 ? -7.144 -6.415 52.268 1.00 50.25 195 TRP A O 1
ATOM 1570 N N . ASN A 1 196 ? -8.023 -6.030 54.293 1.00 52.31 196 ASN A N 1
ATOM 1571 C CA . ASN A 1 196 ? -7.061 -6.838 55.043 1.00 52.31 196 ASN A CA 1
ATOM 1572 C C . ASN A 1 196 ? -7.340 -8.345 54.858 1.00 52.31 196 ASN A C 1
ATOM 1574 O O . ASN A 1 196 ? -7.845 -9.011 55.762 1.00 52.31 196 ASN A O 1
ATOM 1578 N N . PHE A 1 197 ? -7.077 -8.871 53.657 1.00 50.34 197 PHE A N 1
ATOM 1579 C CA . PHE A 1 197 ? -7.183 -10.297 53.356 1.00 50.34 197 PHE A CA 1
ATOM 1580 C C . PHE A 1 197 ? -5.829 -10.984 53.620 1.00 50.34 197 PHE A C 1
ATOM 1582 O O . PHE A 1 197 ? -4.838 -10.640 52.968 1.00 50.34 197 PHE A O 1
ATOM 1589 N N . PRO A 1 198 ? -5.738 -11.951 54.553 1.00 44.34 198 PRO A N 1
ATOM 1590 C CA . PRO A 1 198 ? -4.471 -12.613 54.851 1.00 44.34 198 PRO A CA 1
ATOM 1591 C C . PRO A 1 198 ? -3.922 -13.342 53.612 1.00 44.34 198 PRO A C 1
ATOM 1593 O O . PRO A 1 198 ? -4.557 -14.260 53.098 1.00 44.34 198 PRO A O 1
ATOM 1596 N N . GLY A 1 199 ? -2.735 -12.943 53.138 1.00 53.62 199 GLY A N 1
ATOM 1597 C CA . GLY A 1 199 ? -1.982 -13.644 52.086 1.00 53.62 199 GLY A CA 1
ATOM 1598 C C . GLY A 1 199 ? -1.953 -13.005 50.689 1.00 53.62 199 GLY A C 1
ATOM 1599 O O . GLY A 1 199 ? -1.198 -13.491 49.850 1.00 53.62 199 GLY A O 1
ATOM 1600 N N . PHE A 1 200 ? -2.687 -11.915 50.420 1.00 42.34 200 PHE A N 1
ATOM 1601 C CA . PHE A 1 200 ? -2.662 -11.230 49.114 1.00 42.34 200 PHE A CA 1
ATOM 1602 C C . PHE A 1 200 ? -2.687 -9.702 49.259 1.00 42.34 200 PHE A C 1
ATOM 1604 O O . PHE A 1 200 ? -3.581 -9.158 49.894 1.00 42.34 200 PHE A O 1
ATOM 1611 N N . TYR A 1 201 ? -1.733 -9.010 48.624 1.00 45.47 201 TYR A N 1
ATOM 1612 C CA . TYR A 1 201 ? -1.632 -7.539 48.633 1.00 45.47 201 TYR A CA 1
ATOM 1613 C C . TYR A 1 201 ? -2.561 -6.872 47.596 1.00 45.47 201 TYR A C 1
ATOM 1615 O O . TYR A 1 201 ? -3.209 -5.870 47.887 1.00 45.47 201 TYR A O 1
ATOM 1623 N N . SER A 1 202 ? -2.674 -7.456 46.400 1.00 45.28 202 SER A N 1
ATOM 1624 C CA . SER A 1 202 ? -3.708 -7.160 45.399 1.00 45.28 202 SER A CA 1
ATOM 1625 C C . SER A 1 202 ? -3.798 -8.313 44.387 1.00 45.28 202 SER A C 1
ATOM 1627 O O . SER A 1 202 ? -2.785 -8.920 44.035 1.00 45.28 202 SER A O 1
ATOM 1629 N N . PHE A 1 203 ? -5.009 -8.649 43.940 1.00 47.81 203 PHE A N 1
ATOM 1630 C CA . PHE A 1 203 ? -5.264 -9.662 42.912 1.00 47.81 203 PHE A CA 1
ATOM 1631 C C . PHE A 1 203 ? -6.362 -9.169 41.962 1.00 47.81 203 PHE A C 1
ATOM 1633 O O . PHE A 1 203 ? -7.504 -8.937 42.366 1.00 47.81 203 PHE A O 1
ATOM 1640 N N . GLU A 1 204 ? -6.000 -9.008 40.689 1.00 55.19 204 GLU A N 1
ATOM 1641 C CA . GLU A 1 204 ? -6.885 -8.607 39.590 1.00 55.19 204 GLU A CA 1
ATOM 1642 C C . GLU A 1 204 ? -6.992 -9.762 38.593 1.00 55.19 204 GLU A C 1
ATOM 1644 O O . GLU A 1 204 ? -5.979 -10.345 38.196 1.00 55.19 204 GLU A O 1
ATOM 1649 N N . ARG A 1 205 ? -8.214 -10.049 38.126 1.00 54.38 205 ARG A N 1
ATOM 1650 C CA . ARG A 1 205 ? -8.413 -10.855 36.919 1.00 54.38 205 ARG A CA 1
ATOM 1651 C C . ARG A 1 205 ? -8.939 -9.968 35.804 1.00 54.38 205 ARG A C 1
ATOM 1653 O O . ARG A 1 205 ? -9.953 -9.287 35.954 1.00 54.38 205 ARG A O 1
ATOM 1660 N N . ARG A 1 206 ? -8.274 -10.062 34.659 1.00 55.81 206 ARG A N 1
ATOM 1661 C CA . ARG A 1 206 ? -8.691 -9.459 33.400 1.00 55.81 206 ARG A CA 1
ATOM 1662 C C . ARG A 1 206 ? -9.042 -10.566 32.427 1.00 55.81 206 ARG A C 1
ATOM 1664 O O . ARG A 1 206 ? -8.230 -11.465 32.208 1.00 55.81 206 ARG A O 1
ATOM 1671 N N . ASN A 1 207 ? -10.239 -10.512 31.860 1.00 54.12 207 ASN A N 1
ATOM 1672 C CA . ASN A 1 207 ? -10.612 -11.383 30.756 1.00 54.12 207 ASN A CA 1
ATOM 1673 C C . ASN A 1 207 ? -10.777 -10.527 29.506 1.00 54.12 207 ASN A C 1
ATOM 1675 O O . ASN A 1 207 ? -11.510 -9.542 29.545 1.00 54.12 207 ASN A O 1
ATOM 1679 N N . ARG A 1 208 ? -10.089 -10.895 28.425 1.00 50.75 208 ARG A N 1
ATOM 1680 C CA . ARG A 1 208 ? -10.130 -10.176 27.154 1.00 50.75 208 ARG A CA 1
ATOM 1681 C C . ARG A 1 208 ? -10.482 -11.148 26.040 1.00 50.75 208 ARG A C 1
ATOM 1683 O O . ARG A 1 208 ? -9.868 -12.211 25.938 1.00 50.75 208 ARG A O 1
ATOM 1690 N N . ARG A 1 209 ? -11.438 -10.770 25.196 1.00 59.69 209 ARG A N 1
ATOM 1691 C CA . ARG A 1 209 ? -11.802 -11.521 23.997 1.00 59.69 209 ARG A CA 1
ATOM 1692 C C . ARG A 1 209 ? -11.653 -10.617 22.784 1.00 59.69 209 ARG A C 1
ATOM 1694 O O . ARG A 1 209 ? -12.262 -9.556 22.719 1.00 59.69 209 ARG A O 1
ATOM 1701 N N . TYR A 1 210 ? -10.844 -11.065 21.833 1.00 59.91 210 TYR A N 1
ATOM 1702 C CA . TYR A 1 210 ? -10.777 -10.494 20.495 1.00 59.91 210 TYR A CA 1
ATOM 1703 C C . TYR A 1 210 ? -11.506 -11.432 19.549 1.00 59.91 210 TYR A C 1
ATOM 1705 O O . TYR A 1 210 ? -11.209 -12.630 19.519 1.00 59.91 210 TYR A O 1
ATOM 1713 N N . GLN A 1 211 ? -12.456 -10.901 18.788 1.00 64.75 211 GLN A N 1
ATOM 1714 C CA . GLN A 1 211 ? -13.134 -11.663 17.756 1.00 64.75 211 GLN A CA 1
ATOM 1715 C C . GLN A 1 211 ? -13.011 -10.941 16.422 1.00 64.75 211 GLN A C 1
ATOM 1717 O O . GLN A 1 211 ? -13.446 -9.806 16.246 1.00 64.75 211 GLN A O 1
ATOM 1722 N N . PHE A 1 212 ? -12.427 -11.649 15.463 1.00 69.75 212 PHE A N 1
ATOM 1723 C CA . PHE A 1 212 ? -12.508 -11.262 14.070 1.00 69.75 212 PHE A CA 1
ATOM 1724 C C . PHE A 1 212 ? -13.940 -11.516 13.594 1.00 69.75 212 PHE A C 1
ATOM 1726 O O . PHE A 1 212 ? -14.381 -12.668 13.545 1.00 69.75 212 PHE A O 1
ATOM 1733 N N . ALA A 1 213 ? -14.682 -10.447 13.313 1.00 67.69 213 ALA A N 1
ATOM 1734 C CA . ALA A 1 213 ? -16.094 -10.534 12.950 1.00 67.69 213 ALA A CA 1
ATOM 1735 C C . ALA A 1 213 ? -16.287 -10.864 11.460 1.00 67.69 213 ALA A C 1
ATOM 1737 O O . ALA A 1 213 ? -17.327 -11.393 11.073 1.00 67.69 213 ALA A O 1
ATOM 1738 N N . GLY A 1 214 ? -15.266 -10.631 10.630 1.00 71.38 214 GLY A N 1
ATOM 1739 C CA . GLY A 1 214 ? -15.232 -11.109 9.254 1.00 71.38 214 GLY A CA 1
ATOM 1740 C C . GLY A 1 214 ? -14.241 -10.355 8.379 1.00 71.38 214 GLY A C 1
ATOM 1741 O O . GLY A 1 214 ? -13.803 -9.251 8.702 1.00 71.38 214 GLY A O 1
ATOM 1742 N N . SER A 1 215 ? -13.918 -10.947 7.227 1.00 74.69 215 SER A N 1
ATOM 1743 C CA . SER A 1 215 ? -13.349 -10.181 6.123 1.00 74.69 215 SER A CA 1
ATOM 1744 C C . SER A 1 215 ? -13.846 -10.628 4.772 1.00 74.69 215 SER A C 1
ATOM 1746 O O . SER A 1 215 ? -14.031 -11.822 4.537 1.00 74.69 215 SER A O 1
ATOM 1748 N N . ARG A 1 216 ? -13.971 -9.662 3.866 1.00 73.62 216 ARG A N 1
ATOM 1749 C CA . ARG A 1 216 ? -14.313 -9.887 2.465 1.00 73.62 216 ARG A CA 1
ATOM 1750 C C . ARG A 1 216 ? -13.170 -9.391 1.592 1.00 73.62 216 ARG A C 1
ATOM 1752 O O . ARG A 1 216 ? -12.805 -8.228 1.692 1.00 73.62 216 ARG A O 1
ATOM 1759 N N . LEU A 1 217 ? -12.615 -10.267 0.757 1.00 74.88 217 LEU A N 1
ATOM 1760 C CA . LEU A 1 217 ? -11.625 -9.915 -0.262 1.00 74.88 217 LEU A CA 1
ATOM 1761 C C . LEU A 1 217 ? -12.322 -9.805 -1.618 1.00 74.88 217 LEU A C 1
ATOM 1763 O O . LEU A 1 217 ? -13.073 -10.701 -2.001 1.00 74.88 217 LEU A O 1
ATOM 1767 N N . ILE A 1 218 ? -12.058 -8.723 -2.341 1.00 82.31 218 ILE A N 1
ATOM 1768 C CA . ILE A 1 218 ? -12.574 -8.487 -3.687 1.00 82.31 218 ILE A CA 1
ATOM 1769 C C . ILE A 1 218 ? -11.364 -8.246 -4.598 1.00 82.31 218 ILE A C 1
ATOM 1771 O O . ILE A 1 218 ? -10.848 -7.124 -4.650 1.00 82.31 218 ILE A O 1
ATOM 1775 N N . PRO A 1 219 ? -10.859 -9.297 -5.267 1.00 77.69 219 PRO A N 1
ATOM 1776 C CA . PRO A 1 219 ? -9.805 -9.153 -6.256 1.00 77.69 219 PRO A CA 1
ATOM 1777 C C . PRO A 1 219 ? -10.389 -8.714 -7.604 1.00 77.69 219 PRO A C 1
ATOM 1779 O O . PRO A 1 219 ? -11.470 -9.148 -8.002 1.00 77.69 219 PRO A O 1
ATOM 1782 N N . SER A 1 220 ? -9.641 -7.892 -8.329 1.00 80.19 220 SER A N 1
ATOM 1783 C CA . SER A 1 220 ? -9.907 -7.542 -9.721 1.00 80.19 220 SER A CA 1
ATOM 1784 C C . SER A 1 220 ? -8.589 -7.491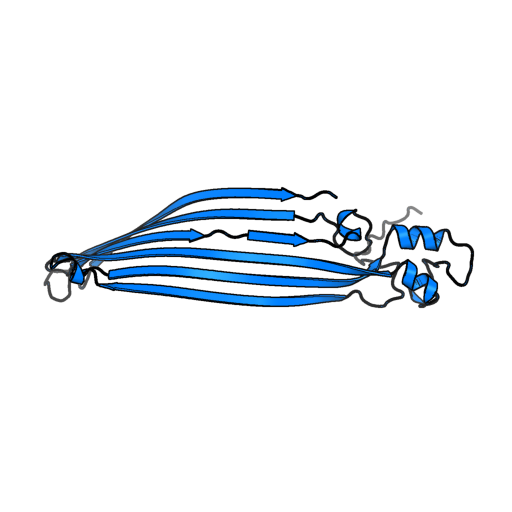 -10.483 1.00 80.19 220 SER A C 1
ATOM 1786 O O . SER A 1 220 ? -7.646 -6.823 -10.060 1.00 80.19 220 SER A O 1
ATOM 1788 N N . ILE A 1 221 ? -8.534 -8.167 -11.625 1.00 76.19 221 ILE A N 1
ATOM 1789 C CA . ILE A 1 221 ? -7.400 -8.123 -12.553 1.00 76.19 221 ILE A CA 1
ATOM 1790 C C . ILE A 1 221 ? -7.905 -7.463 -13.832 1.00 76.19 221 ILE A C 1
ATOM 1792 O O . ILE A 1 221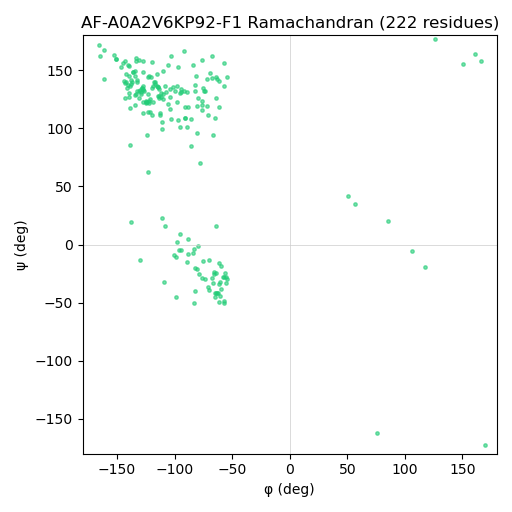 ? -8.928 -7.885 -14.370 1.00 76.19 221 ILE A O 1
ATOM 1796 N N . SER A 1 222 ? -7.213 -6.428 -14.309 1.00 60.69 222 SER A N 1
ATOM 1797 C CA . SER A 1 222 ? -7.485 -5.866 -15.631 1.00 60.69 222 SER A CA 1
ATOM 1798 C C . SER A 1 222 ? -6.489 -6.464 -16.618 1.00 60.69 222 SER A C 1
ATOM 1800 O O . SER A 1 222 ? -5.309 -6.120 -16.588 1.00 60.69 222 SER A O 1
ATOM 1802 N N . ALA A 1 223 ? -6.958 -7.357 -17.486 1.00 54.06 223 ALA A N 1
ATOM 1803 C CA . ALA A 1 223 ? -6.229 -7.705 -18.699 1.00 54.06 223 ALA A CA 1
ATOM 1804 C C . ALA A 1 223 ? -6.664 -6.715 -19.788 1.00 54.06 223 ALA A C 1
ATOM 1806 O O . ALA A 1 223 ? -7.860 -6.625 -20.074 1.00 54.06 223 ALA A O 1
ATOM 1807 N N . GLN A 1 224 ? -5.719 -5.933 -20.313 1.00 47.34 224 GLN A N 1
ATOM 1808 C CA . GLN A 1 224 ? -5.909 -5.144 -21.534 1.00 47.34 224 GLN A CA 1
ATOM 1809 C C . GLN A 1 224 ? -5.494 -5.972 -22.745 1.00 47.34 224 GLN A C 1
ATOM 1811 O O . GLN A 1 224 ? -4.502 -6.726 -22.614 1.00 47.34 224 GLN A O 1
#

Secondary structure (DSSP, 8-state):
-PPP---------S--TT-S-EEEEEEEEEEEEEEEEEEGGGG-GGGTT-EEEEEEEEEEEEEEEEEEEEEEHHHHHHHHS---TTT---TTSGGGT-S-HHHHHHHEEEEEEEEEEEEEEEEEEEEEEEEEETTEEEEEEEEEEEE--EEEEE--HHHHTT-EESS-----EEEEEEEEEEEEEEEEEEE-TTS--TT-S-EEEEEEEEEEEEEEEEEEE---

pLDDT: mean 84.28, std 15.24, range [42.34, 97.94]

Foldseek 3Di:
DDDDDPPDPDPDDLAALPHDKDKDKDKDKDKDKDKDKDFCCVVHVQRRFKIKMKMKIKIKMKMKIKTWFKWFQVLLVVLCPDPPQQQHDDSNCRVVSPHHPNVCVSTTDIWIKMKMKMKMKIKMKMKGFPDADPQGTKIKMKMKMKIKIKMWICTGPSLLVVRIDPDNRDFTWIKIKIWMKIKMKIKDWDHDCSHPDPPDHTDIDMDMDIDGPDMDMDIDTDRD